Protein AF-A0A832LTH4-F1 (afdb_monomer_lite)

Sequence (185 aa):
MKHMWLMFVVGAVLMWGAYVPTIHEGQGGFSGPNRALRAFLFVGLAYFLLAVIVTGGLLLANPDNTGTTLRGAWVSTLAGVLGAGGALCVILALRYGGKPAYVAPLVFAGAPLMSVVVAMILHPPHSWPRPWFFLGLVLAAAGAALILRFKPQDAPKPAPAAVENAAEMVDNLGHDQRESPARRG

Radius of gyration: 24.45 Å; chains: 1; bounding box: 43×36×90 Å

pLDDT: mean 79.23, std 12.93, range [40.88, 93.5]

Secondary structure (DSSP, 8-state):
-TTHHHHHHHHHHHHHHHHHHHHHHHHHTS-STTHHHHHHHHHHHHHHIIIIIIHHHHHHHS--S-PPPHHHHHHHHHHHHHHHHHHHHHHHHHHTT--HHHHHHHHHHHHHHHHHHHHHHHS--SSPPPHHHHHHHHHHHHHHHHHHHSPPPPPPPPPHHHHHHHHHHHHHHHHHHHH------

Foldseek 3Di:
DVCVVVVVVVVVCVCLLVVLVVLLVQLVVDDDLCSLVVSLVVVVVVCCCVVPVVVVVVCVVPPDPDDDDPVNVVVVVVVVVVVSVVVSVSSVCVSVPDDCLQSSLVCVLCVVVVVVVVCCVVPPDPDDDDPVVVVVNVVSVVVSVCSSVPPDDDDPDPPPVVVVVVVVVVVVVVVVVVPPDPDDD

Structure (mmCIF, N/CA/C/O backbone):
data_AF-A0A832LTH4-F1
#
_entry.id   AF-A0A832LTH4-F1
#
loop_
_atom_site.group_PDB
_atom_site.id
_atom_site.type_symbol
_atom_site.label_atom_id
_atom_site.label_alt_id
_atom_site.label_comp_id
_atom_site.label_asym_id
_atom_site.label_entity_id
_atom_site.label_seq_id
_atom_site.pdbx_PDB_ins_code
_atom_site.Cartn_x
_atom_site.Cartn_y
_atom_site.Cartn_z
_atom_site.occupancy
_atom_site.B_iso_or_equiv
_atom_site.auth_seq_id
_atom_site.auth_comp_id
_atom_site.auth_asym_id
_atom_site.auth_atom_id
_atom_site.pdbx_PDB_model_num
ATOM 1 N N . MET A 1 1 ? 22.119 -15.482 -8.029 1.00 61.50 1 MET A N 1
ATOM 2 C CA . MET A 1 1 ? 21.052 -14.665 -7.397 1.00 61.50 1 MET A CA 1
ATOM 3 C C 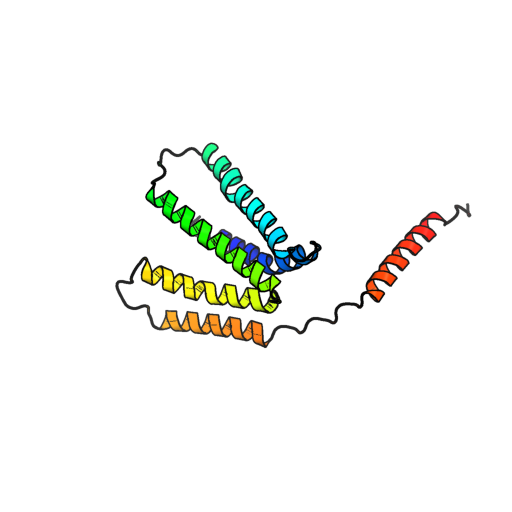. MET A 1 1 ? 19.748 -14.602 -8.225 1.00 61.50 1 MET A C 1
ATOM 5 O O . MET A 1 1 ? 19.075 -13.582 -8.215 1.00 61.50 1 MET A O 1
ATOM 9 N N . LYS A 1 2 ? 19.328 -15.674 -8.926 1.00 70.50 2 LYS A N 1
ATOM 10 C CA . LYS A 1 2 ? 18.168 -15.629 -9.854 1.00 70.50 2 LYS A CA 1
ATOM 11 C C . LYS A 1 2 ? 16.782 -15.568 -9.179 1.00 70.50 2 LYS A C 1
ATOM 13 O O . LYS A 1 2 ? 15.811 -15.217 -9.837 1.00 70.50 2 LYS A O 1
ATOM 18 N N . HIS A 1 3 ? 16.688 -15.853 -7.878 1.00 80.69 3 HIS A N 1
ATOM 19 C CA . HIS A 1 3 ? 15.417 -15.882 -7.135 1.00 80.69 3 HIS A CA 1
ATOM 20 C C . HIS A 1 3 ? 15.305 -14.811 -6.042 1.00 80.69 3 HIS A C 1
ATOM 22 O O . HIS A 1 3 ? 14.350 -14.817 -5.276 1.00 80.69 3 HIS A O 1
ATOM 28 N N . MET A 1 4 ? 16.252 -13.869 -5.972 1.00 88.88 4 MET A N 1
ATOM 29 C CA . MET A 1 4 ? 16.278 -12.845 -4.917 1.00 88.88 4 MET A CA 1
ATOM 30 C C . MET A 1 4 ? 15.043 -11.928 -4.944 1.00 88.88 4 MET A C 1
ATOM 32 O O . MET A 1 4 ? 14.604 -11.445 -3.908 1.00 88.88 4 MET A O 1
ATOM 36 N N . TRP A 1 5 ? 14.412 -11.772 -6.111 1.00 87.69 5 TRP A N 1
ATOM 37 C CA . TRP A 1 5 ? 13.145 -11.057 -6.263 1.00 87.69 5 TRP A CA 1
ATOM 38 C C . TRP A 1 5 ? 11.996 -11.666 -5.436 1.00 87.69 5 TRP A C 1
ATOM 40 O O . TRP A 1 5 ? 11.137 -10.923 -4.971 1.00 87.69 5 TRP A O 1
ATOM 50 N N . LEU A 1 6 ? 12.005 -12.982 -5.171 1.00 88.31 6 LEU A N 1
ATOM 51 C CA . LEU A 1 6 ? 10.986 -13.632 -4.336 1.00 88.31 6 LEU A CA 1
ATOM 52 C C . LEU A 1 6 ? 11.051 -13.159 -2.881 1.00 88.31 6 LEU A C 1
ATOM 54 O O . LEU A 1 6 ? 10.012 -13.028 -2.242 1.00 88.31 6 LEU A O 1
ATOM 58 N N . MET A 1 7 ? 12.243 -12.848 -2.363 1.00 91.00 7 MET A N 1
ATOM 59 C CA . MET A 1 7 ? 12.387 -12.301 -1.009 1.00 91.00 7 MET A CA 1
ATOM 60 C C . MET A 1 7 ? 11.730 -10.921 -0.903 1.00 91.00 7 MET A C 1
ATOM 62 O O . MET A 1 7 ? 11.033 -10.647 0.070 1.00 91.00 7 MET A O 1
ATOM 66 N N . PHE A 1 8 ? 11.878 -10.082 -1.933 1.00 89.06 8 PHE A N 1
ATOM 67 C CA . PHE A 1 8 ? 11.197 -8.787 -1.997 1.00 89.06 8 PHE A CA 1
ATOM 68 C C . PHE A 1 8 ? 9.680 -8.934 -2.145 1.00 89.06 8 PHE A C 1
ATOM 70 O O . PHE A 1 8 ? 8.943 -8.147 -1.558 1.00 89.06 8 PHE A O 1
ATOM 77 N N . VAL A 1 9 ? 9.199 -9.963 -2.854 1.00 88.25 9 VAL A N 1
ATOM 78 C CA . VAL A 1 9 ? 7.762 -10.282 -2.916 1.00 88.25 9 VAL A CA 1
ATOM 79 C C . VAL A 1 9 ? 7.230 -10.680 -1.542 1.00 88.25 9 VAL A C 1
ATOM 81 O O . VAL A 1 9 ? 6.212 -10.144 -1.115 1.00 88.25 9 VAL A O 1
ATOM 84 N N . VAL A 1 10 ? 7.924 -11.563 -0.818 1.00 89.19 10 VAL A N 1
ATOM 85 C CA . VAL A 1 10 ? 7.535 -11.942 0.551 1.00 89.19 10 VAL A CA 1
ATOM 86 C C . VAL A 1 10 ? 7.541 -10.719 1.467 1.00 89.19 10 VAL A C 1
ATOM 88 O O . VAL A 1 10 ? 6.568 -10.490 2.182 1.00 89.19 10 VAL A O 1
ATOM 91 N N . GLY A 1 11 ? 8.581 -9.885 1.397 1.00 88.88 11 GLY A N 1
ATOM 92 C CA . GLY A 1 11 ? 8.641 -8.623 2.133 1.00 88.88 11 GLY A CA 1
ATOM 93 C C . GLY A 1 11 ? 7.461 -7.704 1.809 1.00 88.88 11 GLY A C 1
ATOM 94 O O . GLY A 1 11 ? 6.811 -7.200 2.721 1.00 88.88 11 GLY A O 1
ATOM 95 N N . ALA A 1 12 ? 7.119 -7.542 0.530 1.00 87.12 12 ALA A N 1
ATOM 96 C CA . ALA A 1 12 ? 5.975 -6.741 0.107 1.00 87.12 12 ALA A CA 1
ATOM 97 C C . ALA A 1 12 ? 4.651 -7.291 0.659 1.00 87.12 12 ALA A C 1
ATOM 99 O O . ALA A 1 12 ? 3.848 -6.511 1.166 1.00 87.12 12 ALA A O 1
ATOM 100 N N . VAL A 1 13 ? 4.441 -8.612 0.619 1.00 85.50 13 VAL A N 1
ATOM 101 C CA . VAL A 1 13 ? 3.246 -9.265 1.182 1.00 85.50 13 VAL A CA 1
ATOM 102 C C . VAL A 1 13 ? 3.145 -9.026 2.686 1.00 85.50 13 VAL A C 1
ATOM 104 O O . VAL A 1 13 ? 2.066 -8.696 3.172 1.00 85.50 13 VAL A O 1
ATOM 107 N N . LEU A 1 14 ? 4.252 -9.135 3.422 1.00 88.56 14 LEU A N 1
ATOM 108 C CA . LEU A 1 14 ? 4.270 -8.887 4.865 1.00 88.56 14 LEU A CA 1
ATOM 109 C C . LEU A 1 14 ? 3.949 -7.423 5.192 1.00 88.56 14 LEU A C 1
ATOM 111 O O . LEU A 1 14 ? 3.089 -7.158 6.031 1.00 88.56 14 LEU A O 1
ATOM 115 N N . MET A 1 15 ? 4.588 -6.476 4.501 1.00 89.56 15 MET A N 1
ATOM 116 C CA . MET A 1 15 ? 4.394 -5.045 4.755 1.00 89.56 15 MET A CA 1
ATOM 117 C C . MET A 1 15 ? 2.980 -4.586 4.382 1.00 89.56 15 MET A C 1
ATOM 119 O O . MET A 1 15 ? 2.331 -3.894 5.164 1.00 89.56 15 MET A O 1
ATOM 123 N N . TRP A 1 16 ? 2.461 -5.011 3.227 1.00 87.88 16 TRP A N 1
ATOM 124 C CA . TRP A 1 16 ? 1.089 -4.696 2.819 1.00 87.88 16 TRP A CA 1
ATOM 125 C C . TRP A 1 16 ? 0.038 -5.434 3.654 1.00 87.88 16 TRP A C 1
ATOM 127 O O . TRP A 1 16 ? -1.001 -4.858 3.973 1.00 87.88 16 TRP A O 1
ATOM 137 N N . GLY A 1 17 ? 0.305 -6.673 4.067 1.00 85.19 17 GLY A N 1
ATOM 138 C CA . GLY A 1 17 ? -0.574 -7.420 4.967 1.00 85.19 17 GLY A CA 1
ATOM 139 C C . GLY A 1 17 ? -0.705 -6.750 6.338 1.00 85.19 17 GLY A C 1
ATOM 140 O O . GLY A 1 17 ? -1.814 -6.608 6.852 1.00 85.19 17 GLY A O 1
ATOM 141 N N . ALA A 1 18 ? 0.407 -6.264 6.899 1.00 88.00 18 ALA A N 1
ATOM 142 C CA . ALA A 1 18 ? 0.428 -5.543 8.174 1.00 88.00 18 ALA A CA 1
ATOM 143 C C . ALA A 1 18 ? -0.114 -4.105 8.080 1.00 88.00 18 ALA A C 1
ATOM 145 O O . ALA A 1 18 ? -0.507 -3.526 9.096 1.00 88.00 18 ALA A O 1
ATOM 146 N N . TYR A 1 19 ? -0.169 -3.527 6.878 1.00 88.44 19 TYR A N 1
ATOM 147 C CA . TYR A 1 19 ? -0.558 -2.134 6.658 1.00 88.44 19 TYR A CA 1
ATOM 148 C C . TYR A 1 19 ? -1.990 -1.829 7.125 1.00 88.44 19 TYR A C 1
ATOM 150 O O . TYR A 1 19 ? -2.192 -0.909 7.917 1.00 88.44 19 TYR A O 1
ATOM 158 N N . VAL A 1 20 ? -2.992 -2.596 6.675 1.00 87.00 20 VAL A N 1
ATOM 159 C CA . VAL A 1 20 ? -4.412 -2.288 6.951 1.00 87.00 20 VAL A CA 1
ATOM 160 C C . VAL A 1 20 ? -4.760 -2.376 8.448 1.00 87.00 20 VAL A C 1
ATOM 162 O O . VAL A 1 20 ? -5.397 -1.444 8.946 1.00 87.00 20 VAL A O 1
ATOM 165 N N . PRO A 1 21 ? -4.343 -3.421 9.199 1.00 87.00 21 PRO A N 1
ATOM 166 C CA . PRO A 1 21 ? -4.545 -3.473 10.648 1.00 87.00 21 PRO A CA 1
ATOM 167 C C . PRO A 1 21 ? -3.819 -2.343 11.388 1.00 87.00 21 PRO A C 1
ATOM 169 O O . PRO A 1 21 ? -4.430 -1.656 12.199 1.00 87.00 21 PRO A O 1
ATOM 172 N N . THR A 1 22 ? -2.549 -2.088 11.055 1.00 88.00 22 THR A N 1
ATOM 173 C CA . THR A 1 22 ? -1.743 -1.049 11.721 1.00 88.00 22 THR A CA 1
ATOM 174 C C . THR A 1 22 ? -2.315 0.350 11.497 1.00 88.00 22 THR A C 1
ATOM 176 O O . THR A 1 22 ? -2.329 1.169 12.410 1.00 88.00 22 THR A O 1
ATOM 179 N N . ILE A 1 23 ? -2.845 0.635 10.305 1.00 88.06 23 ILE A N 1
ATOM 180 C CA . ILE A 1 23 ? -3.524 1.905 10.019 1.00 88.06 23 ILE A CA 1
ATOM 181 C C . ILE A 1 23 ? -4.827 2.032 10.799 1.00 88.06 23 ILE A C 1
ATOM 183 O O . ILE A 1 23 ? -5.146 3.127 11.257 1.00 88.06 23 ILE A O 1
ATOM 187 N N . HIS A 1 24 ? -5.588 0.949 10.944 1.00 86.81 24 HIS A N 1
ATOM 188 C CA . HIS A 1 24 ? -6.815 0.972 11.734 1.00 86.81 24 HIS A CA 1
ATOM 189 C C . HIS A 1 24 ? -6.530 1.296 13.204 1.00 86.81 24 HIS A C 1
ATOM 191 O O . HIS A 1 24 ? -7.172 2.188 13.759 1.00 86.81 24 HIS A O 1
ATOM 197 N N . GLU A 1 25 ? -5.509 0.666 13.788 1.00 85.69 25 GLU A N 1
ATOM 198 C CA . GLU A 1 25 ? -5.017 1.000 15.131 1.00 85.69 25 GLU A CA 1
ATOM 199 C C . GLU A 1 25 ? -4.488 2.441 15.200 1.00 85.69 25 GLU A C 1
ATOM 201 O O . GLU A 1 25 ? -4.863 3.213 16.083 1.00 85.69 25 GLU A O 1
ATOM 206 N N . GLY A 1 26 ? -3.700 2.867 14.208 1.00 83.94 26 GLY A N 1
ATOM 207 C CA . GLY A 1 26 ? -3.182 4.233 14.114 1.00 83.94 26 GLY A CA 1
ATOM 208 C C . GLY A 1 26 ? -4.285 5.295 14.037 1.00 83.94 26 GLY A C 1
ATOM 209 O O . GLY A 1 26 ? -4.158 6.360 14.636 1.00 83.94 26 GLY A O 1
ATOM 210 N N . GLN A 1 27 ? -5.409 5.011 13.369 1.00 85.44 27 GLN A N 1
ATOM 211 C CA . GLN A 1 27 ? -6.591 5.882 13.378 1.00 85.44 27 GLN A CA 1
ATOM 212 C C . GLN A 1 27 ? -7.238 5.978 14.765 1.00 85.44 27 GLN A C 1
ATOM 214 O O . GLN A 1 27 ? -7.811 7.020 15.087 1.00 85.44 27 GLN A O 1
ATOM 219 N N . GLY A 1 28 ? -7.158 4.919 15.575 1.00 83.31 28 GLY A N 1
ATOM 220 C CA . GLY A 1 28 ? -7.629 4.902 16.960 1.00 83.31 28 GLY A CA 1
ATOM 221 C C . GLY A 1 28 ? -6.833 5.830 17.880 1.00 83.31 28 GLY A C 1
ATOM 222 O O . GLY A 1 28 ? -7.409 6.409 18.797 1.00 83.31 28 GLY A O 1
ATOM 223 N N . GLY A 1 29 ? -5.546 6.043 17.589 1.00 84.56 29 GLY A N 1
ATOM 224 C CA . GLY A 1 29 ? -4.672 6.952 18.338 1.00 84.56 29 GLY A CA 1
ATOM 225 C C . GLY A 1 29 ? -4.927 8.447 18.101 1.00 84.56 29 GLY A C 1
ATOM 226 O O . GLY A 1 29 ? -4.382 9.282 18.820 1.00 84.56 29 GLY A O 1
ATOM 227 N N . PHE A 1 30 ? -5.755 8.820 17.117 1.00 85.50 30 PHE A N 1
ATOM 228 C CA . PHE A 1 30 ? -6.067 10.221 16.820 1.00 85.50 30 PHE A CA 1
ATOM 229 C C . PHE A 1 30 ? -7.482 10.603 17.272 1.00 85.50 30 PHE A C 1
ATOM 231 O O . PHE A 1 30 ? -8.470 9.974 16.894 1.00 85.50 30 PHE A O 1
ATOM 238 N N . SER A 1 31 ? -7.602 11.714 18.001 1.00 75.12 31 SER A N 1
ATOM 239 C CA . SER A 1 31 ? -8.888 12.280 18.424 1.00 75.12 31 SER A CA 1
ATOM 240 C C . SER A 1 31 ? -9.547 13.141 17.332 1.00 75.12 31 SER A C 1
ATOM 242 O O . SER A 1 31 ? -8.881 13.861 16.586 1.00 75.12 31 SER A O 1
ATOM 244 N N . GLY A 1 32 ? -10.880 13.107 17.243 1.00 79.38 32 GLY A N 1
ATOM 245 C CA . GLY A 1 32 ? -11.674 13.986 16.374 1.00 79.38 32 GLY A CA 1
ATOM 246 C C . GLY A 1 32 ? -12.060 13.418 14.992 1.00 79.38 32 GLY A C 1
ATOM 247 O O . GLY A 1 32 ? -11.646 12.323 14.601 1.00 79.38 32 GLY A O 1
ATOM 248 N N . PRO A 1 33 ? -12.862 14.171 14.210 1.00 78.38 33 PRO A N 1
ATOM 249 C CA . PRO A 1 33 ? -13.523 13.679 12.991 1.00 78.38 33 PRO A CA 1
ATOM 250 C C . PRO A 1 33 ? -12.567 13.391 11.818 1.00 78.38 33 PRO A C 1
ATOM 252 O O . PRO A 1 33 ? -12.935 12.699 10.864 1.00 78.38 33 PRO A O 1
ATOM 255 N N . ASN A 1 34 ? -11.331 13.899 11.888 1.00 85.25 34 ASN A N 1
ATOM 256 C CA . ASN A 1 34 ? -10.320 13.811 10.829 1.00 85.25 34 ASN A CA 1
ATOM 257 C C . ASN A 1 34 ? -9.197 12.800 11.125 1.00 85.25 34 ASN A C 1
ATOM 259 O O . ASN A 1 34 ? -8.156 12.838 10.472 1.00 85.25 34 ASN A O 1
ATOM 263 N N . ARG A 1 35 ? -9.402 11.866 12.066 1.00 86.06 35 ARG A N 1
ATOM 264 C CA . ARG A 1 35 ? -8.432 10.810 12.426 1.00 86.06 35 ARG A CA 1
ATOM 265 C C . ARG A 1 35 ? -7.851 10.039 11.233 1.00 86.06 35 ARG A C 1
ATOM 267 O O . ARG A 1 35 ? -6.651 9.803 11.173 1.00 86.06 35 ARG A O 1
ATOM 274 N N . ALA A 1 36 ? -8.686 9.724 10.244 1.00 84.62 36 ALA A N 1
ATOM 275 C CA . ALA A 1 36 ? -8.276 9.015 9.034 1.00 84.62 36 ALA A CA 1
ATOM 276 C C . ALA A 1 36 ? -7.348 9.860 8.149 1.00 84.62 36 ALA A C 1
ATOM 278 O O . ALA A 1 36 ? -6.346 9.362 7.648 1.00 84.62 36 ALA A O 1
ATOM 279 N N . LEU A 1 37 ? -7.640 11.157 8.008 1.00 87.06 37 LEU A N 1
ATOM 280 C CA . LEU A 1 37 ? -6.803 12.076 7.234 1.00 87.06 37 LEU A CA 1
ATOM 281 C C . LEU A 1 37 ? -5.458 12.320 7.925 1.00 87.06 37 LEU A C 1
ATOM 283 O O . LEU A 1 37 ? -4.435 12.390 7.254 1.00 87.06 37 LEU A O 1
ATOM 287 N N . ARG A 1 38 ? -5.443 12.383 9.263 1.00 86.94 38 ARG A N 1
ATOM 288 C CA . ARG A 1 38 ? -4.198 12.453 10.043 1.00 86.94 38 ARG A CA 1
ATOM 289 C C . ARG A 1 38 ? -3.354 11.195 9.860 1.00 86.94 38 ARG A C 1
ATOM 291 O O . ARG A 1 38 ? -2.169 11.314 9.578 1.00 86.94 38 ARG A O 1
ATOM 298 N N . ALA A 1 39 ? -3.961 10.010 9.926 1.00 88.62 39 ALA A N 1
ATOM 299 C CA . ALA A 1 39 ? -3.261 8.761 9.631 1.00 88.62 39 ALA A CA 1
ATOM 300 C C . ALA A 1 39 ? -2.674 8.765 8.207 1.00 88.62 39 ALA A C 1
ATOM 302 O O . ALA A 1 39 ? -1.507 8.426 8.027 1.00 88.62 39 ALA A O 1
ATOM 303 N N . PHE A 1 40 ? -3.434 9.227 7.205 1.00 89.69 40 PHE A N 1
ATOM 304 C CA . PHE A 1 40 ? -2.928 9.344 5.834 1.00 89.69 40 PHE A CA 1
ATOM 305 C C . PHE A 1 40 ? -1.779 10.344 5.697 1.00 89.69 40 PHE A C 1
ATOM 307 O O . PHE A 1 40 ? -0.850 10.083 4.941 1.00 89.69 40 PHE A O 1
ATOM 314 N N . LEU A 1 41 ? -1.792 11.452 6.442 1.00 90.19 41 LEU A N 1
ATOM 315 C CA . LEU A 1 41 ? -0.692 12.417 6.435 1.00 90.19 41 LEU A CA 1
ATOM 316 C C . LEU A 1 41 ? 0.632 11.757 6.846 1.00 90.19 41 LEU A C 1
ATOM 318 O O . LEU A 1 41 ? 1.643 11.943 6.171 1.00 90.19 41 LEU A O 1
ATOM 322 N N . PHE A 1 42 ? 0.619 10.936 7.900 1.00 90.69 42 PHE A N 1
ATOM 323 C CA . PHE A 1 42 ? 1.808 10.192 8.328 1.00 90.69 42 PHE A CA 1
ATOM 324 C C . PHE A 1 42 ? 2.217 9.101 7.329 1.00 90.69 42 PHE A C 1
ATOM 326 O O . PHE A 1 42 ? 3.411 8.886 7.124 1.00 90.69 42 PHE A O 1
ATOM 333 N N . VAL A 1 43 ? 1.261 8.465 6.643 1.00 90.56 43 VAL A N 1
ATOM 334 C CA . VAL A 1 43 ? 1.566 7.555 5.521 1.00 90.56 43 VAL A CA 1
ATOM 335 C C . VAL A 1 43 ? 2.244 8.306 4.376 1.00 90.56 43 VAL A C 1
ATOM 337 O O . VAL A 1 43 ? 3.252 7.839 3.852 1.00 90.56 43 VAL A O 1
ATOM 340 N N . GLY A 1 44 ? 1.727 9.480 4.011 1.00 89.19 44 GLY A N 1
ATOM 341 C CA . GLY A 1 44 ? 2.305 10.336 2.977 1.00 89.19 44 GLY A CA 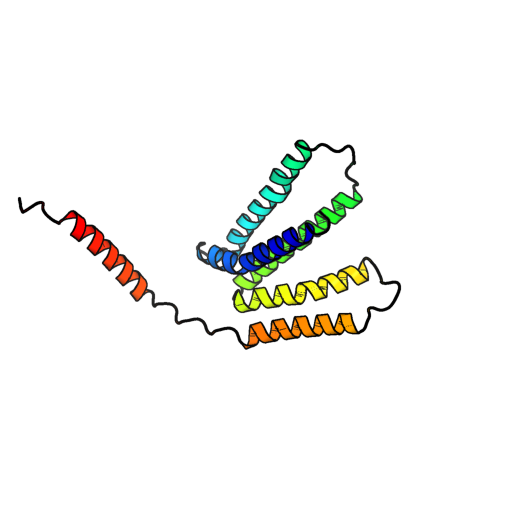1
ATOM 342 C C . GLY A 1 44 ? 3.722 10.784 3.329 1.00 89.19 44 GLY A C 1
ATOM 343 O O . GLY A 1 44 ? 4.612 10.720 2.484 1.00 89.19 44 GLY A O 1
ATOM 344 N N . LEU A 1 45 ? 3.961 11.149 4.592 1.00 91.38 45 LEU A N 1
ATOM 345 C CA . LEU A 1 45 ? 5.300 11.464 5.087 1.00 91.38 45 LEU A CA 1
ATOM 346 C C . LEU A 1 45 ? 6.245 10.261 4.963 1.00 91.38 45 LEU A C 1
ATOM 348 O O . LEU A 1 45 ? 7.354 10.408 4.455 1.00 91.38 45 LEU A O 1
ATOM 352 N N . ALA A 1 46 ? 5.809 9.066 5.365 1.00 91.62 46 ALA A N 1
ATOM 353 C CA . ALA A 1 46 ? 6.613 7.854 5.225 1.00 91.62 46 ALA A CA 1
ATOM 354 C C . ALA A 1 46 ? 6.941 7.542 3.753 1.00 91.62 46 ALA A C 1
ATOM 356 O O . ALA A 1 46 ? 8.074 7.176 3.436 1.00 91.62 46 ALA A O 1
ATOM 357 N N . TYR A 1 47 ? 5.980 7.741 2.845 1.00 90.62 47 TYR A N 1
ATOM 358 C CA . TYR A 1 47 ? 6.188 7.580 1.403 1.00 90.62 47 TYR A CA 1
ATOM 359 C C . TYR A 1 47 ? 7.218 8.575 0.876 1.00 90.62 47 TYR A C 1
ATOM 361 O O . TYR A 1 47 ? 8.103 8.179 0.125 1.00 90.62 47 TYR A O 1
ATOM 369 N N . PHE A 1 48 ? 7.153 9.838 1.297 1.00 92.12 48 PHE A N 1
ATOM 370 C CA . PHE A 1 48 ? 8.150 10.842 0.932 1.00 92.12 48 PHE A CA 1
ATOM 371 C C . PHE A 1 48 ? 9.553 10.458 1.424 1.00 92.12 48 PHE A C 1
ATOM 373 O O . PHE A 1 48 ? 10.508 10.488 0.650 1.00 92.12 48 PHE A O 1
ATOM 380 N N . LEU A 1 49 ? 9.685 10.035 2.684 1.00 93.50 49 LEU A N 1
ATOM 381 C CA . LEU A 1 49 ? 10.977 9.639 3.248 1.00 93.50 49 LEU A CA 1
ATOM 382 C C . LEU A 1 49 ? 11.586 8.448 2.499 1.00 93.50 49 LEU A C 1
ATOM 384 O O . LEU A 1 49 ? 12.751 8.496 2.113 1.00 93.50 49 LEU A O 1
ATOM 388 N N . LEU A 1 50 ? 10.811 7.396 2.243 1.00 92.06 50 LEU A N 1
ATOM 389 C CA . LEU A 1 50 ? 11.327 6.221 1.540 1.00 92.06 50 LEU A CA 1
ATOM 390 C C . LEU A 1 50 ? 11.576 6.499 0.053 1.00 92.06 50 LEU A C 1
ATOM 392 O O . LEU A 1 50 ? 12.650 6.185 -0.454 1.00 92.06 50 LEU A O 1
ATOM 396 N N . ALA A 1 51 ? 10.614 7.101 -0.646 1.00 89.50 51 ALA A N 1
ATOM 397 C CA . ALA A 1 51 ? 10.689 7.269 -2.095 1.00 89.50 51 ALA A CA 1
ATOM 398 C C . ALA A 1 51 ? 11.631 8.399 -2.530 1.00 89.50 51 ALA A C 1
ATOM 400 O O . ALA A 1 51 ? 12.213 8.314 -3.607 1.00 89.50 51 ALA A O 1
ATOM 401 N N . VAL A 1 52 ? 11.777 9.460 -1.730 1.00 90.19 52 VAL A N 1
ATOM 402 C CA . VAL A 1 52 ? 12.613 10.618 -2.086 1.00 90.19 52 VAL A CA 1
ATOM 403 C C . VAL A 1 52 ? 13.939 10.575 -1.346 1.00 90.19 52 VAL A C 1
ATOM 405 O O . VAL A 1 52 ? 14.986 10.610 -1.984 1.00 90.19 52 VAL A O 1
ATOM 408 N N . ILE A 1 53 ? 13.918 10.471 -0.015 1.00 92.62 53 ILE A N 1
ATOM 409 C CA . ILE A 1 53 ? 15.149 10.582 0.780 1.00 92.62 53 ILE A CA 1
ATOM 410 C C . ILE A 1 53 ? 15.996 9.316 0.654 1.00 92.62 53 ILE A C 1
ATOM 412 O O . ILE A 1 53 ? 17.167 9.402 0.291 1.00 92.62 53 ILE A O 1
ATOM 416 N N . VAL A 1 54 ? 15.418 8.138 0.908 1.00 91.62 54 VAL A N 1
ATOM 417 C CA . VAL A 1 54 ? 16.176 6.876 0.856 1.00 91.62 54 VAL A CA 1
ATOM 418 C C . VAL A 1 54 ? 16.588 6.548 -0.576 1.00 91.62 54 VAL A C 1
ATOM 420 O O . VAL A 1 54 ? 17.770 6.325 -0.832 1.00 91.62 54 VAL A O 1
ATOM 423 N N . THR A 1 55 ? 15.652 6.553 -1.528 1.00 87.25 55 THR A N 1
ATOM 424 C CA . THR A 1 55 ? 15.986 6.267 -2.932 1.00 87.25 55 THR A CA 1
ATOM 425 C C . THR A 1 55 ? 16.914 7.329 -3.523 1.00 87.25 55 THR A C 1
ATOM 427 O O . THR A 1 55 ? 17.895 6.968 -4.164 1.00 87.25 55 THR A O 1
ATOM 430 N N . GLY A 1 56 ? 16.687 8.618 -3.251 1.00 87.75 56 GLY A N 1
ATOM 431 C CA . GLY A 1 56 ? 17.584 9.690 -3.689 1.00 87.75 56 GLY A CA 1
ATOM 432 C C . GLY A 1 56 ? 19.001 9.531 -3.134 1.00 87.75 56 GLY A C 1
ATOM 433 O O . GLY A 1 56 ? 19.964 9.614 -3.890 1.00 87.75 56 GLY A O 1
ATOM 434 N N . GLY A 1 57 ? 19.140 9.210 -1.844 1.00 89.81 57 GLY A N 1
ATOM 435 C CA . GLY A 1 57 ? 20.436 8.912 -1.231 1.00 89.81 57 GLY A CA 1
ATOM 436 C C . GLY A 1 57 ? 21.142 7.712 -1.871 1.00 89.81 57 GLY A C 1
ATOM 437 O O . GLY A 1 57 ? 22.346 7.766 -2.110 1.00 89.81 57 GLY A O 1
ATOM 438 N N . LEU A 1 58 ? 20.399 6.654 -2.213 1.00 89.12 58 LEU A N 1
ATOM 439 C CA . LEU A 1 58 ? 20.949 5.478 -2.897 1.00 89.12 58 LEU A CA 1
ATOM 440 C C . LEU A 1 58 ? 21.437 5.789 -4.316 1.00 89.12 58 LEU A C 1
ATOM 442 O O . LEU A 1 58 ? 22.488 5.274 -4.700 1.00 89.12 58 LEU A O 1
ATOM 446 N N . LEU A 1 59 ? 20.714 6.627 -5.068 1.00 88.44 59 LEU A N 1
ATOM 447 C CA . LEU A 1 59 ? 21.136 7.078 -6.400 1.00 88.44 59 LEU A CA 1
ATOM 448 C C . LEU A 1 59 ? 22.378 7.971 -6.320 1.00 88.44 59 LEU A C 1
ATOM 450 O O . LEU A 1 59 ? 23.296 7.815 -7.116 1.00 88.44 59 LEU A O 1
ATOM 454 N N . LEU A 1 60 ? 22.443 8.871 -5.334 1.00 86.94 60 LEU A N 1
ATOM 455 C CA . LEU A 1 60 ? 23.629 9.704 -5.111 1.00 86.94 60 LEU A CA 1
ATOM 456 C C . LEU A 1 60 ? 24.857 8.867 -4.723 1.00 86.94 60 LEU A C 1
ATOM 458 O O . LEU A 1 60 ? 25.969 9.186 -5.133 1.00 86.94 60 LEU A O 1
ATOM 462 N N . ALA A 1 61 ? 24.661 7.796 -3.950 1.00 89.38 61 ALA A N 1
ATOM 463 C CA . ALA A 1 61 ? 25.731 6.879 -3.566 1.00 89.38 61 ALA A CA 1
ATOM 464 C C . ALA A 1 61 ? 26.171 5.944 -4.708 1.00 89.38 61 ALA A C 1
ATOM 466 O O . ALA A 1 61 ? 27.304 5.469 -4.697 1.00 89.38 61 ALA A O 1
ATOM 467 N N . ASN A 1 62 ? 25.294 5.676 -5.682 1.00 87.00 62 ASN A N 1
ATOM 468 C CA . ASN A 1 62 ? 25.556 4.795 -6.823 1.00 87.00 62 ASN A CA 1
ATOM 469 C C . ASN A 1 62 ? 25.201 5.508 -8.138 1.00 87.00 62 ASN A C 1
ATOM 471 O O . ASN A 1 62 ? 24.213 5.142 -8.777 1.00 87.00 62 ASN A O 1
ATOM 475 N N . PRO A 1 63 ? 25.976 6.532 -8.535 1.00 79.69 63 PRO A N 1
ATOM 476 C CA . PRO A 1 63 ? 25.677 7.309 -9.726 1.00 79.69 63 PRO A CA 1
ATOM 477 C C . PRO A 1 63 ? 25.827 6.446 -10.980 1.00 79.69 63 PRO A C 1
ATOM 479 O O . PRO A 1 63 ? 26.875 5.841 -11.217 1.00 79.69 63 PRO A O 1
ATOM 482 N N . ASP A 1 64 ? 24.789 6.418 -11.805 1.00 81.00 64 ASP A N 1
ATOM 483 C CA . ASP A 1 64 ? 24.792 5.774 -13.107 1.00 81.00 64 ASP A CA 1
ATOM 484 C C . ASP A 1 64 ? 24.608 6.807 -14.228 1.00 81.00 64 ASP A C 1
ATOM 486 O O . ASP A 1 64 ? 23.902 7.802 -14.100 1.00 81.00 64 ASP A O 1
ATOM 490 N N . ASN A 1 65 ? 25.259 6.577 -15.371 1.00 70.44 65 ASN A N 1
ATOM 491 C CA . ASN A 1 65 ? 25.183 7.485 -16.524 1.00 70.44 65 ASN A CA 1
ATOM 492 C C . ASN A 1 65 ? 23.900 7.286 -17.354 1.00 70.44 65 ASN A C 1
ATOM 494 O O . ASN A 1 65 ? 23.818 7.752 -18.494 1.00 70.44 65 ASN A O 1
ATOM 498 N N . THR A 1 66 ? 22.909 6.559 -16.828 1.00 68.88 66 THR A N 1
ATOM 499 C CA . THR A 1 66 ? 21.650 6.327 -17.532 1.00 68.88 66 THR A CA 1
ATOM 500 C C . THR A 1 66 ? 20.695 7.478 -17.220 1.00 68.88 66 THR A C 1
ATOM 502 O O . THR A 1 66 ? 20.199 7.646 -16.113 1.00 68.88 66 THR A O 1
ATOM 505 N N . GLY A 1 67 ? 20.509 8.369 -18.195 1.00 70.06 67 GLY A N 1
ATOM 506 C CA . GLY A 1 67 ? 19.652 9.540 -18.021 1.00 70.06 67 GLY A CA 1
ATOM 507 C C . GLY A 1 67 ? 18.196 9.159 -17.737 1.00 70.06 67 GLY A C 1
ATOM 508 O O . GLY A 1 67 ? 17.673 8.167 -18.253 1.00 70.06 67 GLY A O 1
ATOM 509 N N . THR A 1 68 ? 17.501 9.985 -16.958 1.00 77.50 68 THR A N 1
ATOM 510 C CA . THR A 1 68 ? 16.065 9.833 -16.718 1.00 77.50 68 THR A CA 1
ATOM 511 C C . THR A 1 68 ? 15.277 10.252 -17.957 1.00 77.50 68 THR A C 1
ATOM 513 O O . THR A 1 68 ? 15.355 11.382 -18.436 1.00 77.50 68 THR A O 1
ATOM 516 N N . THR A 1 69 ? 14.487 9.331 -18.512 1.00 87.81 69 THR A N 1
ATOM 517 C CA . THR A 1 69 ? 13.603 9.668 -19.636 1.00 87.81 69 THR A CA 1
ATOM 518 C C . THR A 1 69 ? 12.350 10.378 -19.126 1.00 87.81 69 THR A C 1
ATOM 520 O O . THR A 1 69 ? 11.735 9.942 -18.151 1.00 87.81 69 THR A O 1
ATOM 523 N N . LEU A 1 70 ? 11.907 11.435 -19.819 1.00 86.31 70 LEU A N 1
ATOM 524 C CA . LEU A 1 70 ? 10.693 12.177 -19.443 1.00 86.31 70 LEU A CA 1
ATOM 525 C C . LEU A 1 70 ? 9.450 11.271 -19.399 1.00 86.31 70 LEU A C 1
ATOM 527 O O . LEU A 1 70 ? 8.612 11.389 -18.508 1.00 86.31 70 LEU A O 1
ATOM 531 N N . ARG A 1 71 ? 9.362 10.311 -20.330 1.00 87.94 71 ARG A N 1
ATOM 532 C CA . ARG A 1 71 ? 8.289 9.310 -20.358 1.00 87.94 71 ARG A CA 1
ATOM 533 C C . ARG A 1 71 ? 8.334 8.388 -19.139 1.00 87.94 71 ARG A C 1
ATOM 535 O O . ARG A 1 71 ? 7.291 8.143 -18.540 1.00 87.94 71 ARG A O 1
ATOM 542 N N . GLY A 1 72 ? 9.515 7.882 -18.778 1.00 86.50 72 GLY A N 1
ATOM 543 C CA . GLY A 1 72 ? 9.689 7.025 -17.607 1.00 86.50 72 GLY A CA 1
ATOM 544 C C . GLY A 1 72 ? 9.340 7.757 -16.315 1.00 86.50 72 GLY A C 1
ATOM 545 O O . GLY A 1 72 ? 8.617 7.206 -15.487 1.00 86.50 72 GLY A O 1
ATOM 546 N N . ALA A 1 73 ? 9.759 9.020 -16.190 1.00 88.19 73 ALA A N 1
ATOM 547 C CA . ALA A 1 73 ? 9.401 9.877 -15.065 1.00 88.19 73 ALA A CA 1
ATOM 548 C C . ALA A 1 73 ? 7.879 10.056 -14.964 1.00 88.19 73 ALA A C 1
ATOM 550 O O . ALA A 1 73 ? 7.299 9.725 -13.936 1.00 88.19 73 ALA A O 1
ATOM 551 N N . TRP A 1 74 ? 7.215 10.469 -16.048 1.00 90.31 74 TRP A N 1
ATOM 552 C CA . TRP A 1 74 ? 5.767 10.702 -16.054 1.00 90.31 74 TRP A CA 1
ATOM 553 C C . TRP A 1 74 ? 4.946 9.453 -15.705 1.00 90.31 74 TRP A C 1
ATOM 555 O O . TRP A 1 74 ? 4.058 9.507 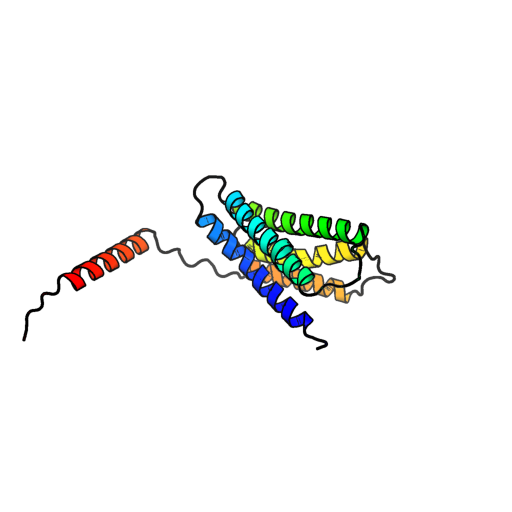-14.853 1.00 90.31 74 TRP A O 1
ATOM 565 N N . VAL A 1 75 ? 5.258 8.310 -16.326 1.00 89.50 75 VAL A N 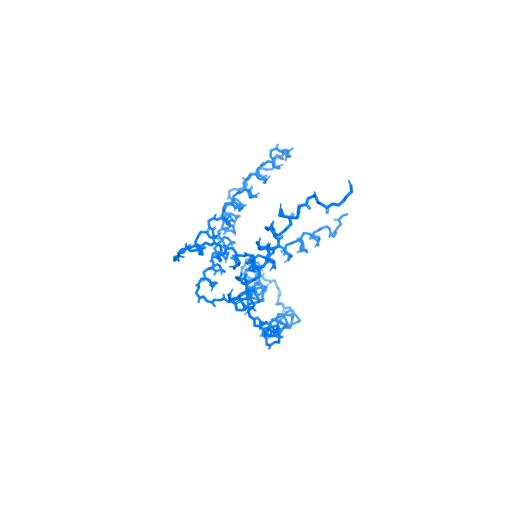1
ATOM 566 C CA . VAL A 1 75 ? 4.554 7.045 -16.055 1.00 89.50 75 VAL A CA 1
ATOM 567 C C . VAL A 1 75 ? 4.785 6.591 -14.612 1.00 89.50 75 VAL A C 1
ATOM 569 O O . VAL A 1 75 ? 3.843 6.148 -13.956 1.00 89.50 75 VAL A O 1
ATOM 572 N N . SER A 1 76 ? 6.004 6.752 -14.091 1.00 88.75 76 SER A N 1
ATOM 573 C CA . SER A 1 76 ? 6.328 6.410 -12.699 1.00 88.75 76 SER A CA 1
ATOM 574 C C . SER A 1 76 ? 5.615 7.325 -11.707 1.00 88.75 76 SER A C 1
ATOM 576 O O . SER A 1 76 ? 5.089 6.849 -10.702 1.00 88.75 76 SER A O 1
ATOM 578 N N . THR A 1 77 ? 5.522 8.625 -11.999 1.00 89.81 77 THR A N 1
ATOM 579 C CA . THR A 1 77 ? 4.750 9.572 -11.187 1.00 89.81 77 THR A CA 1
ATOM 580 C C . THR A 1 77 ? 3.274 9.193 -11.166 1.00 89.81 77 THR A C 1
ATOM 582 O O . THR A 1 77 ? 2.677 9.143 -10.091 1.00 89.81 77 THR A O 1
ATOM 585 N N . LEU A 1 78 ? 2.687 8.858 -12.319 1.00 91.44 78 LEU A N 1
ATOM 586 C CA . LEU A 1 78 ? 1.294 8.417 -12.389 1.00 91.44 78 LEU A CA 1
ATOM 587 C C . LEU A 1 78 ? 1.069 7.116 -11.605 1.00 91.44 78 LEU A C 1
ATOM 589 O O . LEU A 1 78 ? 0.090 7.008 -10.868 1.00 91.44 78 LEU A O 1
ATOM 593 N N . ALA A 1 79 ? 1.993 6.157 -11.700 1.00 88.06 79 ALA A N 1
ATOM 594 C CA . ALA A 1 79 ? 1.957 4.941 -10.890 1.00 88.06 79 ALA A CA 1
ATOM 595 C C . ALA A 1 79 ? 2.021 5.253 -9.382 1.00 88.06 79 ALA A C 1
ATOM 597 O O . ALA A 1 79 ? 1.271 4.667 -8.600 1.00 88.06 79 ALA A O 1
ATOM 598 N N . GLY A 1 80 ? 2.846 6.223 -8.975 1.00 89.06 80 GLY A N 1
ATOM 599 C CA . GLY A 1 80 ? 2.909 6.715 -7.597 1.00 89.06 80 GLY A CA 1
ATOM 600 C C . GLY A 1 80 ? 1.593 7.338 -7.121 1.00 89.06 80 GLY A C 1
ATOM 601 O O . GLY A 1 80 ? 1.128 7.024 -6.024 1.00 89.06 80 GLY A O 1
ATOM 602 N N . VAL A 1 81 ? 0.945 8.155 -7.959 1.00 91.38 81 VAL A N 1
ATOM 603 C CA . VAL A 1 81 ? -0.380 8.736 -7.672 1.00 91.38 81 VAL A CA 1
ATOM 604 C C . VAL A 1 81 ? -1.437 7.644 -7.508 1.00 91.38 81 VAL A C 1
ATOM 606 O O . VAL A 1 81 ? -2.227 7.705 -6.568 1.00 91.38 81 VAL A O 1
ATOM 609 N N . LEU A 1 82 ? -1.432 6.617 -8.363 1.00 90.38 82 LEU A N 1
ATOM 610 C CA . LEU A 1 82 ? -2.339 5.470 -8.236 1.00 90.38 82 LEU A CA 1
ATOM 611 C C . LEU A 1 82 ? -2.102 4.694 -6.931 1.00 90.38 82 LEU A C 1
ATOM 613 O O . LEU A 1 82 ? -3.065 4.326 -6.259 1.00 90.38 82 LEU A O 1
ATOM 617 N N . GLY A 1 83 ? -0.842 4.493 -6.531 1.00 89.12 83 GLY A N 1
ATOM 618 C CA . GLY A 1 83 ? -0.494 3.841 -5.264 1.00 89.12 83 GLY A CA 1
ATOM 619 C C . GLY A 1 83 ? -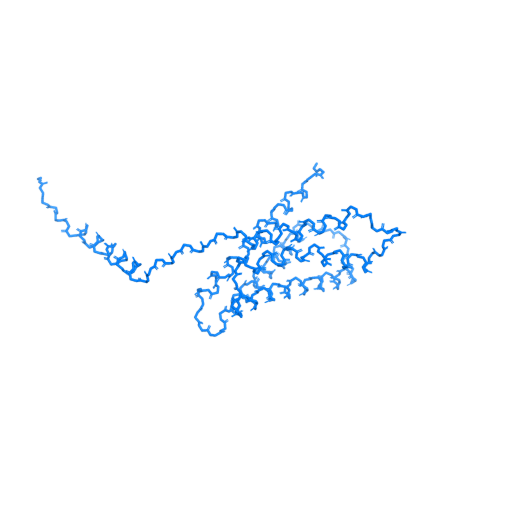0.953 4.635 -4.036 1.00 89.12 83 GLY A C 1
ATOM 620 O O . GLY A 1 83 ? -1.640 4.096 -3.166 1.00 89.12 83 GLY A O 1
ATOM 621 N N . ALA A 1 84 ? -0.636 5.932 -3.986 1.00 90.12 84 ALA A N 1
ATOM 622 C CA . ALA A 1 84 ? -1.058 6.819 -2.901 1.00 90.12 84 ALA A CA 1
ATOM 623 C C . ALA A 1 84 ? -2.587 6.990 -2.852 1.00 90.12 84 ALA A C 1
ATOM 625 O O . ALA A 1 84 ? -3.178 6.985 -1.771 1.00 90.12 84 ALA A O 1
ATOM 626 N N . GLY A 1 85 ? -3.237 7.081 -4.016 1.00 91.50 85 GLY A N 1
ATOM 627 C CA . GLY A 1 85 ? -4.693 7.108 -4.140 1.00 91.50 85 GLY A CA 1
ATOM 628 C C . GLY A 1 85 ? -5.340 5.827 -3.612 1.00 91.50 85 GLY A C 1
ATOM 629 O O . GLY A 1 85 ? -6.295 5.897 -2.842 1.00 91.50 85 GLY A O 1
ATOM 630 N N . GLY A 1 86 ? -4.775 4.659 -3.928 1.00 88.25 86 GLY A N 1
ATOM 631 C CA . GLY A 1 86 ? -5.222 3.378 -3.377 1.00 88.25 86 GLY A CA 1
ATOM 632 C C . GLY A 1 86 ? -5.122 3.325 -1.848 1.00 88.25 86 GLY A C 1
ATOM 633 O O . GLY A 1 86 ? -6.090 2.958 -1.180 1.00 88.25 86 GLY A O 1
ATOM 634 N N . ALA A 1 87 ? -3.994 3.760 -1.280 1.00 89.25 87 ALA A N 1
ATOM 635 C CA . ALA A 1 87 ? -3.809 3.859 0.171 1.00 89.25 87 ALA A CA 1
ATOM 636 C C . ALA A 1 87 ? -4.836 4.803 0.829 1.00 89.25 87 ALA A C 1
ATOM 638 O O . ALA A 1 87 ? -5.427 4.466 1.860 1.00 89.25 87 ALA A O 1
ATOM 639 N N . LEU A 1 88 ? -5.116 5.950 0.201 1.00 90.12 88 LEU A N 1
ATOM 640 C CA . LEU A 1 88 ? -6.164 6.871 0.644 1.00 90.12 88 LEU A CA 1
ATOM 641 C C . LEU A 1 88 ? -7.548 6.205 0.624 1.00 90.12 88 LEU A C 1
ATOM 643 O O . LEU A 1 88 ? -8.293 6.328 1.597 1.00 90.12 88 LEU A O 1
ATOM 647 N N . CYS A 1 89 ? -7.888 5.455 -0.428 1.00 90.81 89 CYS A N 1
ATOM 648 C CA . CYS A 1 89 ? -9.149 4.713 -0.503 1.00 90.81 89 CYS A CA 1
ATOM 649 C C . CYS A 1 89 ? -9.288 3.683 0.628 1.00 90.81 89 CYS A C 1
ATOM 651 O O . CYS A 1 89 ? -10.359 3.595 1.226 1.00 90.81 89 CYS A O 1
ATOM 653 N N . VAL A 1 90 ? -8.221 2.953 0.976 1.00 89.00 90 VAL A N 1
ATOM 654 C CA . VAL A 1 90 ? -8.226 2.013 2.117 1.00 89.00 90 VAL A CA 1
ATOM 655 C C . VAL A 1 90 ? -8.514 2.749 3.426 1.00 89.00 90 VAL A C 1
ATOM 657 O O . VAL A 1 90 ? -9.379 2.344 4.203 1.00 89.00 90 VAL A O 1
ATOM 660 N N . ILE A 1 91 ? -7.824 3.862 3.660 1.00 89.50 91 ILE A N 1
ATOM 661 C CA . ILE A 1 91 ? -7.991 4.684 4.862 1.00 89.50 91 ILE A CA 1
ATOM 662 C C . ILE A 1 91 ? -9.411 5.238 4.972 1.00 89.50 91 ILE A C 1
ATOM 664 O O . ILE A 1 91 ? -9.996 5.220 6.059 1.00 89.50 91 ILE A O 1
ATOM 668 N N . LEU A 1 92 ? -9.976 5.712 3.860 1.00 88.12 92 LEU A N 1
ATOM 669 C CA . LEU A 1 92 ? -11.352 6.195 3.806 1.00 88.12 92 LEU A CA 1
ATOM 670 C C . LEU A 1 92 ? -12.353 5.055 4.017 1.00 88.12 92 LEU A C 1
ATOM 672 O O . LEU A 1 92 ? -13.314 5.243 4.757 1.00 88.12 92 LEU A O 1
ATOM 676 N N . ALA A 1 93 ? -12.114 3.863 3.469 1.00 88.19 93 ALA A N 1
ATOM 677 C CA . ALA A 1 93 ? -12.963 2.699 3.721 1.00 88.19 93 ALA A CA 1
ATOM 678 C C . ALA A 1 93 ? -13.027 2.357 5.221 1.00 88.19 93 ALA A C 1
ATOM 680 O O . ALA A 1 93 ? -14.110 2.112 5.750 1.00 88.19 93 ALA A O 1
ATOM 681 N N . LEU A 1 94 ? -11.895 2.423 5.931 1.00 87.12 94 LEU A N 1
ATOM 682 C CA . LEU A 1 94 ? -11.857 2.269 7.392 1.00 87.12 94 LEU A CA 1
ATOM 683 C C . LEU A 1 94 ? -12.572 3.426 8.115 1.00 87.12 94 LEU A C 1
ATOM 685 O O . LEU A 1 94 ? -13.298 3.197 9.083 1.00 87.12 94 LEU A O 1
ATOM 689 N N . ARG A 1 95 ? -12.440 4.664 7.614 1.00 85.56 95 ARG A N 1
ATOM 690 C CA . ARG A 1 95 ? -13.142 5.843 8.155 1.00 85.56 95 ARG A CA 1
ATOM 691 C C . ARG A 1 95 ? -14.662 5.669 8.127 1.00 85.56 95 ARG A C 1
ATOM 693 O O . ARG A 1 95 ? -15.318 6.040 9.097 1.00 85.56 95 ARG A O 1
ATOM 700 N N . TYR A 1 96 ? -15.199 5.111 7.042 1.00 87.00 96 TYR A N 1
ATOM 701 C CA . TYR A 1 96 ? -16.632 4.867 6.844 1.00 87.00 96 TYR A CA 1
ATOM 702 C C . TYR A 1 96 ? -17.132 3.554 7.481 1.00 87.00 96 TYR A C 1
ATOM 704 O O . TYR A 1 96 ? -18.216 3.083 7.150 1.00 87.00 96 TYR A O 1
ATOM 712 N N . GLY A 1 97 ? -16.377 2.967 8.419 1.00 82.00 97 GLY A N 1
ATOM 713 C CA . GLY A 1 97 ? -16.815 1.808 9.208 1.00 82.00 97 GLY A CA 1
ATOM 714 C C . GLY A 1 97 ? -16.358 0.449 8.675 1.00 82.00 97 GLY A C 1
ATOM 715 O O . GLY A 1 97 ? -16.755 -0.587 9.212 1.00 82.00 97 GLY A O 1
ATOM 716 N N . GLY A 1 98 ? -15.502 0.424 7.651 1.00 84.19 98 GLY A N 1
ATOM 717 C CA . GLY A 1 98 ? -14.824 -0.792 7.223 1.00 84.19 98 GLY A CA 1
ATOM 718 C C . GLY A 1 98 ? -13.936 -1.348 8.339 1.00 84.19 98 GLY A C 1
ATOM 719 O O . GLY A 1 98 ? -13.204 -0.611 8.995 1.00 84.19 98 GLY A O 1
ATOM 720 N N . LYS A 1 99 ? -13.980 -2.666 8.549 1.00 84.44 99 LYS A N 1
ATOM 721 C CA . LYS A 1 99 ? -13.070 -3.356 9.477 1.00 84.44 99 LYS A CA 1
ATOM 722 C C . LYS A 1 99 ? -11.903 -3.951 8.687 1.00 84.44 99 LYS A C 1
ATOM 724 O O . LYS A 1 99 ? -12.153 -4.466 7.591 1.00 84.44 99 LYS A O 1
ATOM 729 N N . PRO A 1 100 ? -10.672 -3.982 9.228 1.00 82.94 100 PRO A N 1
ATOM 730 C CA . PRO A 1 100 ? -9.522 -4.602 8.562 1.00 82.94 100 PRO A CA 1
ATOM 731 C C . PRO A 1 100 ? -9.795 -6.031 8.082 1.00 82.94 100 PRO A C 1
ATOM 733 O O . PRO A 1 100 ? -9.416 -6.381 6.969 1.00 82.94 100 PRO A O 1
ATOM 736 N N . ALA A 1 101 ? -10.560 -6.803 8.864 1.00 83.12 101 ALA A N 1
ATOM 737 C CA . ALA A 1 101 ? -10.976 -8.167 8.534 1.00 83.12 101 ALA A CA 1
ATOM 738 C C . ALA A 1 101 ? -11.809 -8.298 7.240 1.00 83.12 101 ALA A C 1
ATOM 740 O O . ALA A 1 101 ? -11.909 -9.393 6.700 1.00 83.12 101 ALA A O 1
ATOM 741 N N . TYR A 1 102 ? -12.410 -7.211 6.744 1.00 83.31 102 TYR A N 1
ATOM 742 C CA . TYR A 1 102 ? -13.132 -7.184 5.466 1.00 83.31 102 TYR A CA 1
ATOM 743 C C . TYR A 1 102 ? -12.383 -6.385 4.402 1.00 83.31 102 TYR A C 1
ATOM 745 O O . TYR A 1 102 ? -12.239 -6.846 3.273 1.00 83.31 102 TYR A O 1
ATOM 753 N N . VAL A 1 103 ? -11.891 -5.196 4.761 1.00 85.50 103 VAL A N 1
ATOM 754 C CA . VAL A 1 103 ? -11.243 -4.283 3.812 1.00 85.50 103 VAL A CA 1
ATOM 755 C C . VAL A 1 103 ? -9.964 -4.901 3.253 1.00 85.50 103 VAL A C 1
ATOM 757 O O . VAL A 1 103 ? -9.762 -4.857 2.043 1.00 85.50 103 VAL A O 1
ATOM 760 N N . ALA A 1 104 ? -9.130 -5.523 4.096 1.00 84.31 104 ALA A N 1
ATOM 761 C CA . ALA A 1 104 ? -7.863 -6.079 3.630 1.00 84.31 104 ALA A CA 1
ATOM 762 C C . ALA A 1 104 ? -8.072 -7.243 2.641 1.00 84.31 104 ALA A C 1
ATOM 764 O O . ALA A 1 104 ? -7.565 -7.139 1.522 1.00 84.31 104 ALA A O 1
ATOM 765 N N . PRO A 1 105 ? -8.861 -8.298 2.946 1.00 82.31 105 PRO A N 1
ATOM 766 C CA . PRO A 1 105 ? -9.062 -9.384 1.989 1.00 82.31 105 PRO A CA 1
ATOM 767 C C . PRO A 1 105 ? -9.743 -8.932 0.693 1.00 82.31 105 PRO A C 1
ATOM 769 O O . PRO A 1 105 ? -9.366 -9.409 -0.371 1.00 82.31 105 PRO A O 1
ATOM 772 N N . LEU A 1 106 ? -10.695 -7.991 0.746 1.00 84.81 106 LEU A N 1
ATOM 773 C CA . LEU A 1 106 ? -11.360 -7.481 -0.462 1.00 84.81 106 LEU A CA 1
ATOM 774 C C . LEU A 1 106 ? -10.384 -6.752 -1.394 1.00 84.81 106 LEU A C 1
ATOM 776 O O . LEU A 1 106 ? -10.386 -6.998 -2.600 1.00 84.81 106 LEU A O 1
ATOM 780 N N . VAL A 1 107 ? -9.523 -5.891 -0.846 1.00 86.44 107 VAL A N 1
ATOM 781 C CA . VAL A 1 107 ? -8.528 -5.151 -1.636 1.00 86.44 107 VAL A CA 1
ATOM 782 C C . VAL A 1 107 ? -7.478 -6.100 -2.208 1.00 86.44 107 VAL A C 1
ATOM 784 O O . VAL A 1 107 ? -7.199 -6.054 -3.406 1.00 86.44 107 VAL A O 1
ATOM 787 N N . PHE A 1 108 ? -6.929 -7.000 -1.388 1.00 80.69 108 PHE A N 1
ATOM 788 C CA . PHE A 1 108 ? -5.873 -7.914 -1.834 1.00 80.69 108 PHE A CA 1
ATOM 789 C C . PHE A 1 108 ? -6.375 -9.026 -2.762 1.00 80.69 108 PHE A C 1
ATOM 791 O O . PHE A 1 108 ? -5.600 -9.510 -3.582 1.00 80.69 108 PHE A O 1
ATOM 798 N N . ALA A 1 109 ? -7.658 -9.387 -2.710 1.00 82.38 109 ALA A N 1
ATOM 799 C CA . ALA A 1 109 ? -8.271 -10.286 -3.687 1.00 82.38 109 ALA A CA 1
ATOM 800 C C . ALA A 1 109 ? -8.610 -9.586 -5.010 1.00 82.38 109 ALA A C 1
ATOM 802 O O . ALA A 1 109 ? -8.493 -10.186 -6.077 1.00 82.38 109 ALA A O 1
ATOM 803 N N . GLY A 1 110 ? -9.013 -8.312 -4.953 1.00 81.31 110 GLY A N 1
ATOM 804 C CA . GLY A 1 110 ? -9.307 -7.509 -6.141 1.00 81.31 110 GLY A CA 1
ATOM 805 C C . GLY A 1 110 ? -8.057 -7.026 -6.884 1.00 81.31 110 GLY A C 1
ATOM 806 O O . GLY A 1 110 ? -8.098 -6.840 -8.100 1.00 81.31 110 GLY A O 1
ATOM 807 N N . ALA A 1 111 ? -6.931 -6.851 -6.188 1.00 86.06 111 ALA A N 1
ATOM 808 C CA . ALA A 1 111 ? -5.701 -6.331 -6.783 1.00 86.06 111 ALA A CA 1
ATOM 809 C C . ALA A 1 111 ? -5.162 -7.190 -7.951 1.00 86.06 111 ALA A C 1
ATOM 811 O O . ALA A 1 111 ? -4.875 -6.614 -9.004 1.00 86.06 111 ALA A O 1
ATOM 812 N N . PRO A 1 112 ? -5.086 -8.536 -7.858 1.00 82.31 112 PRO A N 1
ATOM 813 C CA . PRO A 1 112 ? -4.718 -9.379 -8.995 1.00 82.31 112 PRO A CA 1
ATOM 814 C C . PRO A 1 112 ? -5.654 -9.217 -10.197 1.00 82.31 112 PRO A C 1
ATOM 816 O O . PRO A 1 112 ? -5.177 -9.136 -11.325 1.00 82.31 112 PRO A O 1
ATOM 819 N N . LEU A 1 113 ? -6.971 -9.106 -9.973 1.00 82.44 113 LEU A N 1
ATOM 820 C CA . LEU A 1 113 ? -7.947 -8.903 -11.050 1.00 82.44 113 LEU A CA 1
ATOM 821 C C . LEU A 1 113 ? -7.657 -7.610 -11.820 1.00 82.44 113 LEU A C 1
ATOM 823 O O . LEU A 1 113 ? -7.571 -7.618 -13.047 1.00 82.44 113 LEU A O 1
ATOM 827 N N . MET A 1 114 ? -7.466 -6.506 -11.098 1.00 84.19 114 MET A N 1
ATOM 828 C CA . MET A 1 114 ? -7.178 -5.214 -11.721 1.00 84.19 114 MET A CA 1
ATOM 829 C C . MET A 1 114 ? -5.799 -5.172 -12.371 1.00 84.19 114 MET A C 1
ATOM 831 O O . MET A 1 114 ? -5.655 -4.593 -13.445 1.00 84.19 114 MET A O 1
ATOM 835 N N . SER A 1 115 ? -4.797 -5.825 -11.779 1.00 84.50 115 SER A N 1
ATOM 836 C CA . SER A 1 115 ? -3.469 -5.949 -12.386 1.00 84.50 115 SER A CA 1
ATOM 837 C C . SER A 1 115 ? -3.551 -6.594 -13.768 1.00 84.50 115 SER A C 1
ATOM 839 O O . SER A 1 115 ? -2.895 -6.140 -14.702 1.00 84.50 115 SER A O 1
ATOM 841 N N . VAL A 1 116 ? -4.417 -7.592 -13.921 1.00 83.44 116 VAL A N 1
ATOM 842 C CA . VAL A 1 116 ? -4.622 -8.313 -15.178 1.00 83.44 116 VAL A CA 1
ATOM 843 C C . VAL A 1 116 ? -5.358 -7.453 -16.192 1.00 83.44 116 VAL A C 1
ATOM 845 O O . VAL A 1 116 ? -4.918 -7.371 -17.333 1.00 83.44 116 VAL A O 1
ATOM 848 N N . VAL A 1 117 ? -6.434 -6.773 -15.785 1.00 85.75 117 VAL A N 1
ATOM 849 C CA . VAL A 1 117 ? -7.162 -5.838 -16.660 1.00 85.75 117 VAL A CA 1
ATOM 850 C C . VAL A 1 117 ? -6.219 -4.756 -17.188 1.00 85.75 117 VAL A C 1
ATOM 852 O O . VAL A 1 117 ? -6.147 -4.535 -18.396 1.00 85.75 117 VAL A O 1
ATOM 855 N N . VAL A 1 118 ? -5.442 -4.126 -16.305 1.00 85.69 118 VAL A N 1
ATOM 856 C CA . VAL A 1 118 ? -4.476 -3.088 -16.688 1.00 85.69 118 VAL A CA 1
ATOM 857 C C . VAL A 1 118 ? -3.374 -3.667 -17.576 1.00 85.69 118 VAL A C 1
ATOM 859 O O . VAL A 1 118 ? -3.036 -3.059 -18.589 1.00 85.69 118 VAL A O 1
ATOM 862 N N . ALA A 1 119 ? -2.852 -4.856 -17.264 1.00 84.75 119 ALA A N 1
ATOM 863 C CA . ALA A 1 119 ? -1.856 -5.521 -18.100 1.00 84.75 119 ALA A CA 1
ATOM 864 C C . ALA A 1 119 ? -2.396 -5.837 -19.502 1.00 84.75 119 ALA A C 1
ATOM 866 O O . ALA A 1 119 ? -1.690 -5.608 -20.477 1.00 84.75 119 ALA A O 1
ATOM 867 N N . MET A 1 120 ? -3.647 -6.291 -19.625 1.00 83.25 120 MET A N 1
ATOM 868 C CA . MET A 1 120 ? -4.287 -6.551 -20.920 1.00 83.25 120 MET A CA 1
ATOM 869 C C . MET A 1 120 ? -4.518 -5.273 -21.733 1.00 83.25 120 MET A C 1
ATOM 871 O O . MET A 1 120 ? -4.442 -5.319 -22.956 1.00 83.25 120 MET A O 1
ATOM 875 N N . ILE A 1 121 ? -4.783 -4.139 -21.077 1.00 85.50 121 ILE A N 1
ATOM 876 C CA . ILE A 1 121 ? -4.936 -2.839 -21.748 1.00 85.50 121 ILE A CA 1
ATOM 877 C C . ILE A 1 121 ? -3.578 -2.309 -22.224 1.00 85.50 121 ILE A C 1
ATOM 879 O O . ILE A 1 121 ? -3.458 -1.845 -23.355 1.00 85.50 121 ILE A O 1
ATOM 883 N N . LEU A 1 122 ? -2.554 -2.366 -21.367 1.00 84.50 122 LEU A N 1
ATOM 884 C CA . LEU A 1 122 ? -1.229 -1.812 -21.665 1.00 84.50 122 LEU A CA 1
ATOM 885 C C . LEU A 1 122 ? -0.414 -2.702 -22.611 1.00 84.50 122 LEU A C 1
ATOM 887 O O . LEU A 1 122 ? 0.353 -2.198 -23.430 1.00 84.50 122 LEU A O 1
ATOM 891 N N . HIS A 1 123 ? -0.580 -4.017 -22.499 1.00 82.56 123 HIS A N 1
ATOM 892 C CA . HIS A 1 123 ? 0.127 -5.030 -23.273 1.00 82.56 123 HIS A CA 1
ATOM 893 C C . HIS A 1 123 ? -0.882 -6.067 -23.794 1.00 82.56 123 HIS A C 1
ATOM 895 O O . HI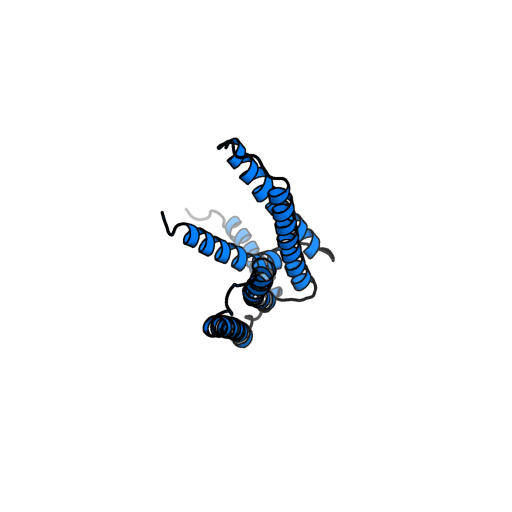S A 1 123 ? -0.972 -7.169 -23.243 1.00 82.56 123 HIS A O 1
ATOM 901 N N . PRO A 1 124 ? -1.660 -5.725 -24.843 1.00 78.06 124 PRO A N 1
ATOM 902 C CA . PRO A 1 124 ? -2.673 -6.619 -25.386 1.00 78.06 124 PRO A CA 1
ATOM 903 C C . PRO A 1 124 ? -2.032 -7.943 -25.817 1.00 78.06 124 PRO A C 1
ATOM 905 O O . PRO A 1 124 ? -1.053 -7.946 -26.575 1.00 78.06 124 PRO A O 1
ATOM 908 N N . PRO A 1 125 ? -2.532 -9.081 -25.309 1.00 73.38 125 PRO A N 1
ATOM 909 C CA . PRO A 1 125 ? -1.877 -10.354 -25.517 1.00 73.38 125 PRO A CA 1
ATOM 910 C C . PRO A 1 125 ? -2.056 -10.800 -26.969 1.00 73.38 125 PRO A C 1
ATOM 912 O O . PRO A 1 125 ? -3.146 -10.745 -27.533 1.00 73.38 125 PRO A O 1
ATOM 915 N N . HIS A 1 126 ? -0.971 -11.284 -27.571 1.00 67.06 126 HIS A N 1
ATOM 916 C CA . HIS A 1 126 ? -0.966 -11.758 -28.959 1.00 67.06 126 HIS A CA 1
ATOM 917 C C . HIS A 1 126 ? -1.821 -13.026 -29.163 1.00 67.06 126 HIS A C 1
ATOM 919 O O . HIS A 1 126 ? -2.184 -13.373 -30.280 1.00 67.06 126 HIS A O 1
ATOM 925 N N . SER A 1 127 ? -2.139 -13.729 -28.072 1.00 73.69 127 SER A N 1
ATOM 926 C CA . SER A 1 127 ? -3.027 -14.890 -28.033 1.00 73.69 127 SER A CA 1
ATOM 927 C C . SER A 1 127 ? -3.907 -14.816 -26.790 1.00 73.69 127 SER A C 1
ATOM 929 O O . SER A 1 127 ? -3.510 -14.243 -25.776 1.00 73.69 127 SER A O 1
ATOM 931 N N . TRP A 1 128 ? -5.111 -15.379 -26.861 1.00 69.56 128 TRP A N 1
ATOM 932 C CA . TRP A 1 128 ? -6.044 -15.364 -25.736 1.00 69.56 128 TRP A CA 1
ATOM 933 C C . TRP A 1 128 ? -5.426 -15.983 -24.468 1.00 69.56 128 TRP A C 1
ATOM 935 O O . TRP A 1 128 ? -4.758 -17.020 -24.566 1.00 69.56 128 TRP A O 1
ATOM 945 N N . PRO A 1 129 ? -5.654 -15.396 -23.272 1.00 75.69 129 PRO A N 1
ATOM 946 C CA . PRO A 1 129 ? -5.199 -15.994 -22.023 1.00 75.69 129 PRO A CA 1
ATOM 947 C C . PRO A 1 129 ? -5.736 -17.422 -21.883 1.00 75.69 129 PRO A C 1
ATOM 949 O O . PRO A 1 129 ? -6.912 -17.686 -22.139 1.00 75.69 129 PRO A O 1
ATOM 952 N N . ARG A 1 130 ? -4.871 -18.361 -21.479 1.00 81.31 130 ARG A N 1
ATOM 953 C CA . ARG A 1 130 ? -5.258 -19.772 -21.327 1.00 81.31 130 ARG A CA 1
ATOM 954 C C . ARG A 1 130 ? -6.406 -19.903 -20.312 1.00 81.31 130 ARG A C 1
ATOM 956 O O . ARG A 1 130 ? -6.339 -19.250 -19.275 1.00 81.31 130 ARG A O 1
ATOM 963 N N . PRO A 1 131 ? -7.385 -20.804 -20.508 1.00 81.00 131 PRO A N 1
ATOM 964 C CA . PRO A 1 131 ? -8.512 -20.978 -19.580 1.00 81.00 131 PRO A CA 1
ATOM 965 C C . PRO A 1 131 ? -8.108 -21.178 -18.106 1.00 81.00 131 PRO A C 1
ATOM 967 O O . PRO A 1 131 ? -8.766 -20.674 -17.199 1.00 81.00 131 PRO A O 1
ATOM 970 N N . TRP A 1 132 ? -6.971 -21.839 -17.861 1.00 85.25 132 TRP A N 1
ATOM 971 C CA . TRP A 1 132 ? -6.389 -22.054 -16.528 1.00 85.25 132 TRP A CA 1
ATOM 972 C C . TRP A 1 132 ? -6.082 -20.769 -15.754 1.00 85.25 132 TRP A C 1
ATOM 974 O O . TRP A 1 132 ? -6.137 -20.754 -14.527 1.00 85.25 132 TRP A O 1
ATOM 984 N N . PHE A 1 133 ? -5.772 -19.686 -16.461 1.00 80.00 133 PHE A N 1
ATOM 985 C CA . PHE A 1 133 ? -5.516 -18.389 -15.855 1.00 80.00 133 PHE A CA 1
ATOM 986 C C . PHE A 1 133 ? -6.788 -17.827 -15.194 1.00 80.00 133 PHE A C 1
ATOM 988 O O . PHE A 1 133 ? -6.758 -17.403 -14.038 1.00 80.00 133 PHE A O 1
ATOM 995 N N . PHE A 1 134 ? -7.928 -17.914 -15.886 1.00 80.31 134 PHE A N 1
ATOM 996 C CA . PHE A 1 134 ? -9.222 -17.503 -15.338 1.00 80.31 134 PHE A CA 1
ATOM 997 C C . PHE A 1 134 ? -9.661 -18.402 -14.181 1.00 80.31 134 PHE A C 1
ATOM 999 O O . PHE A 1 134 ? -10.210 -17.908 -13.200 1.00 80.31 134 PHE A O 1
ATOM 1006 N N . LEU A 1 135 ? -9.357 -19.702 -14.246 1.00 85.38 135 LEU A N 1
ATOM 1007 C CA . LEU A 1 135 ? -9.594 -20.608 -13.123 1.00 85.38 135 LEU A CA 1
ATOM 1008 C C . LEU A 1 135 ? -8.801 -20.185 -11.876 1.00 85.38 135 LEU A C 1
ATOM 1010 O O . LEU A 1 135 ? -9.357 -20.174 -10.781 1.00 85.38 135 LEU A O 1
ATOM 1014 N N . GLY A 1 136 ? -7.535 -19.785 -12.034 1.00 81.69 136 GLY A N 1
ATOM 1015 C CA . GLY A 1 136 ? -6.715 -19.262 -10.936 1.00 81.69 136 GLY A CA 1
ATOM 1016 C C . GLY A 1 136 ? -7.301 -17.995 -10.308 1.00 81.69 136 GLY A C 1
ATOM 1017 O O . GLY A 1 136 ? -7.339 -17.869 -9.086 1.00 81.69 136 GLY A O 1
ATOM 1018 N N . LEU A 1 137 ? -7.831 -17.090 -11.131 1.00 80.38 137 LEU A N 1
ATOM 1019 C CA . LEU A 1 137 ? -8.525 -15.887 -10.671 1.00 80.38 137 LEU A CA 1
ATOM 1020 C C . LEU A 1 137 ? -9.809 -16.218 -9.889 1.00 80.38 137 LEU A C 1
ATOM 1022 O O . LEU A 1 137 ? -10.048 -15.642 -8.827 1.00 80.38 137 LEU A O 1
ATOM 1026 N N . VAL A 1 138 ? -10.609 -17.175 -10.372 1.00 82.69 138 VAL A N 1
ATOM 1027 C CA . VAL A 1 138 ? -11.809 -17.657 -9.666 1.00 82.69 138 VAL A CA 1
ATOM 1028 C C . VAL A 1 138 ? -11.436 -18.322 -8.341 1.00 82.69 138 VAL A C 1
ATOM 1030 O O . VAL A 1 138 ? -12.075 -18.055 -7.328 1.00 82.69 138 VAL A O 1
ATOM 1033 N N . LEU A 1 139 ? -10.379 -19.136 -8.314 1.00 83.94 139 LEU A N 1
ATOM 1034 C CA . LEU A 1 139 ? -9.857 -19.756 -7.092 1.00 83.94 139 LEU A CA 1
ATOM 1035 C C . LEU A 1 139 ? -9.360 -18.717 -6.082 1.00 83.94 139 LEU A C 1
ATOM 1037 O O . LEU A 1 139 ? -9.639 -18.851 -4.894 1.00 83.94 139 LEU A O 1
ATOM 1041 N N . ALA A 1 140 ? -8.676 -17.665 -6.534 1.00 79.81 140 ALA A N 1
ATOM 1042 C CA . ALA A 1 140 ? -8.247 -16.568 -5.670 1.00 79.81 140 ALA A CA 1
ATOM 1043 C C . ALA A 1 140 ? -9.450 -15.823 -5.066 1.00 79.81 140 ALA A C 1
ATOM 1045 O O . ALA A 1 140 ? -9.486 -15.578 -3.858 1.00 79.81 140 ALA A O 1
ATOM 1046 N N . ALA A 1 141 ? -10.469 -15.532 -5.881 1.00 78.25 141 ALA A N 1
ATOM 1047 C CA . ALA A 1 141 ? -11.714 -14.929 -5.413 1.00 78.25 141 ALA A CA 1
ATOM 1048 C C . ALA A 1 141 ? -12.457 -15.842 -4.421 1.00 78.25 141 ALA A C 1
ATOM 1050 O O . ALA A 1 141 ? -12.931 -15.375 -3.385 1.00 78.25 141 ALA A O 1
ATOM 1051 N N . ALA A 1 142 ? -12.508 -17.148 -4.689 1.00 81.62 142 ALA A N 1
ATOM 1052 C CA . ALA A 1 142 ? -13.101 -18.137 -3.794 1.00 81.62 142 ALA A CA 1
ATOM 1053 C C . ALA A 1 142 ? -12.335 -18.245 -2.465 1.00 81.62 142 ALA A C 1
ATOM 1055 O O . ALA A 1 142 ? -12.955 -18.291 -1.405 1.00 81.62 142 ALA A O 1
ATOM 1056 N N . GLY A 1 143 ? -10.999 -18.215 -2.498 1.00 78.44 143 GLY A N 1
ATOM 1057 C CA . GLY A 1 143 ? -10.159 -18.190 -1.300 1.00 78.44 143 GLY A CA 1
ATOM 1058 C C . GLY A 1 143 ? -10.411 -16.947 -0.446 1.00 78.44 143 GLY A C 1
ATOM 1059 O O . GLY A 1 143 ? -10.590 -17.053 0.767 1.00 78.44 143 GLY A O 1
ATOM 1060 N N . ALA A 1 144 ? -10.530 -15.777 -1.076 1.00 77.19 144 ALA A N 1
ATOM 1061 C CA . ALA A 1 144 ? -10.914 -14.551 -0.385 1.00 77.19 144 ALA A CA 1
ATOM 1062 C C . ALA A 1 144 ? -12.319 -14.648 0.230 1.00 77.19 144 ALA A C 1
ATOM 1064 O O . ALA A 1 144 ? -12.511 -14.287 1.392 1.00 77.19 144 ALA A O 1
ATOM 1065 N N . ALA A 1 145 ? -13.291 -15.191 -0.509 1.00 77.38 145 ALA A N 1
ATOM 1066 C CA . ALA A 1 145 ? -14.643 -15.417 -0.004 1.00 77.38 145 ALA A CA 1
ATOM 1067 C C . ALA A 1 145 ? -14.651 -16.368 1.204 1.00 77.38 145 ALA A C 1
ATOM 1069 O O . ALA A 1 145 ? -15.375 -16.126 2.170 1.00 77.38 145 ALA A O 1
ATOM 1070 N N . LEU A 1 146 ? -13.809 -17.403 1.191 1.00 79.69 146 LEU A N 1
ATOM 1071 C CA . LEU A 1 146 ? -13.660 -18.343 2.299 1.00 79.69 146 LEU A CA 1
ATOM 1072 C C . LEU A 1 146 ? -13.111 -17.653 3.555 1.00 79.69 146 LEU A C 1
ATOM 1074 O O . LEU A 1 146 ? -13.685 -17.809 4.632 1.00 79.69 146 LEU A O 1
ATOM 1078 N N . ILE A 1 147 ? -12.068 -16.829 3.411 1.00 78.00 147 ILE A N 1
ATOM 1079 C CA . ILE A 1 147 ? -11.491 -16.036 4.512 1.00 78.00 147 ILE A CA 1
ATOM 1080 C C . ILE A 1 147 ? -12.554 -15.123 5.132 1.00 78.00 147 ILE A C 1
ATOM 1082 O O . ILE A 1 147 ? -12.698 -15.066 6.352 1.00 78.00 147 ILE A O 1
ATOM 1086 N N . LEU A 1 148 ? -13.342 -14.442 4.298 1.00 77.06 148 LEU A N 1
ATOM 1087 C CA . LEU A 1 148 ? -14.410 -13.557 4.764 1.00 77.06 148 LEU A CA 1
ATOM 1088 C C . LEU A 1 148 ? -15.558 -14.324 5.436 1.00 77.06 148 LEU A C 1
ATOM 1090 O O . LEU A 1 148 ? -16.165 -13.816 6.383 1.00 77.06 148 LEU A O 1
ATOM 1094 N N . ARG A 1 149 ? -15.859 -15.540 4.962 1.00 76.69 149 ARG A N 1
ATOM 1095 C CA . ARG A 1 149 ? -16.959 -16.378 5.457 1.00 76.69 149 ARG A CA 1
ATOM 1096 C C . ARG A 1 149 ? -16.643 -17.090 6.771 1.00 76.69 149 ARG A C 1
ATOM 1098 O O . ARG A 1 149 ? -17.564 -17.263 7.574 1.00 76.69 149 ARG A O 1
ATOM 1105 N N . PHE A 1 150 ? -15.391 -17.503 6.967 1.00 79.19 150 PHE A N 1
ATOM 1106 C CA . PHE A 1 150 ? -14.917 -18.296 8.111 1.00 79.19 150 PHE A CA 1
ATOM 1107 C C . PHE A 1 150 ? -14.008 -17.513 9.065 1.00 79.19 150 PHE A C 1
ATOM 1109 O O . PHE A 1 150 ? -13.296 -18.105 9.874 1.00 79.19 150 PHE A O 1
ATOM 1116 N N . LYS A 1 151 ? -14.025 -16.180 8.997 1.00 67.88 151 LYS A N 1
ATOM 1117 C CA . LYS A 1 151 ? -13.288 -15.348 9.947 1.00 67.88 151 LYS A CA 1
ATOM 1118 C C . LYS A 1 151 ? -13.699 -15.673 11.400 1.00 67.88 151 LYS A C 1
ATOM 1120 O O . LYS A 1 151 ? -14.899 -15.816 11.666 1.00 67.88 151 LYS A O 1
ATOM 1125 N N . PRO A 1 152 ? -12.745 -15.755 12.343 1.00 67.38 152 PRO A N 1
ATOM 1126 C CA . PRO A 1 152 ? -13.062 -15.874 13.761 1.00 67.38 152 PRO A CA 1
ATOM 1127 C C . PRO A 1 152 ? -13.945 -14.700 14.204 1.00 67.38 152 PRO A C 1
ATOM 1129 O O . PRO A 1 152 ? -13.739 -13.568 13.759 1.00 67.38 152 PRO A O 1
ATOM 1132 N N . GLN A 1 153 ? -14.951 -14.960 15.042 1.00 56.94 153 GLN A N 1
ATOM 1133 C CA . GLN A 1 153 ? -15.680 -13.872 15.691 1.00 56.94 153 GLN A CA 1
ATOM 1134 C C . GLN A 1 153 ? -14.751 -13.187 16.693 1.00 56.94 153 GLN A C 1
ATOM 1136 O O . GLN A 1 153 ? -13.990 -13.863 17.385 1.00 56.94 153 GLN A O 1
ATOM 1141 N N . ASP A 1 154 ? -14.794 -11.854 16.730 1.00 57.56 154 ASP A N 1
ATOM 1142 C CA . ASP A 1 154 ? -13.996 -11.062 17.661 1.00 57.56 154 ASP A CA 1
ATOM 1143 C C . ASP A 1 154 ? -14.263 -11.567 19.090 1.00 57.56 154 ASP A C 1
ATOM 1145 O O . ASP A 1 154 ? -15.421 -11.663 19.510 1.00 57.56 154 ASP A O 1
ATOM 1149 N N . ALA A 1 155 ? -13.206 -11.908 19.836 1.00 49.78 155 ALA A N 1
ATOM 1150 C CA . ALA A 1 155 ? -13.339 -12.151 21.268 1.00 49.78 155 ALA A CA 1
ATOM 1151 C C . ALA A 1 155 ? -13.963 -10.895 21.910 1.00 49.78 155 ALA A C 1
ATOM 1153 O O . ALA A 1 155 ? -13.605 -9.782 21.503 1.00 49.78 155 ALA A O 1
ATOM 1154 N N . PRO A 1 156 ? -14.891 -11.031 22.878 1.00 41.97 156 PRO A N 1
ATOM 1155 C CA . PRO A 1 156 ? -15.486 -9.884 23.548 1.00 41.97 156 PRO A CA 1
ATOM 1156 C C . PRO A 1 156 ? -14.378 -8.950 24.032 1.00 41.97 156 PRO A C 1
ATOM 1158 O O . PRO A 1 156 ? -13.513 -9.357 24.808 1.00 41.97 156 PRO A O 1
ATOM 1161 N N . LYS A 1 157 ? -14.379 -7.707 23.537 1.00 42.59 157 LYS A N 1
ATOM 1162 C CA . LYS A 1 157 ? -13.460 -6.672 24.010 1.00 42.59 157 LYS A CA 1
ATOM 1163 C C . LYS A 1 157 ? -13.615 -6.602 25.535 1.00 42.59 157 LYS A C 1
ATOM 1165 O O . LYS A 1 157 ? -14.753 -6.414 25.977 1.00 42.59 157 LYS A O 1
ATOM 1170 N N . PRO A 1 158 ? -12.542 -6.760 26.336 1.00 44.31 158 PRO A N 1
ATOM 1171 C CA . PRO A 1 158 ? -12.640 -6.586 27.777 1.00 44.31 158 PRO A CA 1
ATOM 1172 C C . PRO A 1 158 ? -13.299 -5.236 28.050 1.00 44.31 158 PRO A C 1
ATOM 1174 O O . PRO A 1 158 ? -12.907 -4.224 27.460 1.00 44.31 158 PRO A O 1
ATOM 1177 N N . ALA A 1 159 ? -14.361 -5.245 28.859 1.00 40.88 159 ALA A N 1
ATOM 1178 C CA . ALA A 1 159 ? -15.100 -4.036 29.186 1.00 40.88 159 ALA A CA 1
ATOM 1179 C C . ALA A 1 159 ? -14.119 -2.975 29.722 1.00 40.88 159 ALA A C 1
ATOM 1181 O O . ALA A 1 159 ? -13.187 -3.345 30.434 1.00 40.88 159 ALA A O 1
ATOM 1182 N N . PRO A 1 160 ? -14.313 -1.678 29.424 1.00 51.09 160 PRO A N 1
ATOM 1183 C CA . PRO A 1 160 ? -13.444 -0.600 29.908 1.00 51.09 160 PRO A CA 1
ATOM 1184 C C . PRO A 1 160 ? -13.152 -0.677 31.417 1.00 51.09 160 PRO A C 1
ATOM 1186 O O . PRO A 1 160 ? -12.021 -0.453 31.831 1.00 51.09 160 PRO A O 1
ATOM 1189 N N . ALA A 1 161 ? -14.125 -1.146 32.207 1.00 49.59 161 ALA A N 1
ATOM 1190 C CA . ALA A 1 161 ? -13.979 -1.398 33.639 1.00 49.59 161 ALA A CA 1
ATOM 1191 C C . ALA A 1 161 ? -12.886 -2.430 33.992 1.00 49.59 161 ALA A C 1
ATOM 1193 O O . ALA A 1 161 ? -12.220 -2.295 35.007 1.00 49.59 161 ALA A O 1
ATOM 1194 N N . ALA A 1 162 ? -12.652 -3.452 33.165 1.00 51.81 162 ALA A N 1
ATOM 1195 C CA . ALA A 1 162 ? -11.603 -4.446 33.408 1.00 51.81 162 ALA A CA 1
ATOM 1196 C C . ALA A 1 162 ? -10.188 -3.884 33.176 1.00 51.81 162 ALA A C 1
ATOM 1198 O O . ALA A 1 162 ? -9.232 -4.381 33.763 1.00 51.81 162 ALA A O 1
ATOM 1199 N N . VAL A 1 163 ? -10.057 -2.852 32.335 1.00 51.88 163 VAL A N 1
ATOM 1200 C CA . VAL A 1 163 ? -8.780 -2.173 32.061 1.00 51.88 163 VAL A CA 1
ATOM 1201 C C . VAL A 1 163 ? -8.503 -1.101 33.117 1.00 51.88 163 VAL A C 1
ATOM 1203 O O . VAL A 1 163 ? -7.362 -0.958 33.544 1.00 51.88 163 VAL A O 1
ATOM 1206 N N . GLU A 1 164 ? -9.544 -0.413 33.590 1.00 56.66 164 GLU A N 1
ATOM 1207 C CA . GLU A 1 164 ? -9.471 0.550 34.697 1.00 56.66 164 GLU A CA 1
ATOM 1208 C C . GLU A 1 164 ? -9.126 -0.145 36.021 1.00 56.66 164 GLU A C 1
ATOM 1210 O O . GLU A 1 164 ? -8.136 0.213 36.648 1.00 56.66 164 GLU A O 1
ATOM 1215 N N . ASN A 1 165 ? -9.805 -1.250 36.354 1.00 59.75 165 ASN A N 1
ATOM 1216 C CA . ASN A 1 165 ? -9.495 -2.052 37.544 1.00 59.75 165 ASN A CA 1
ATOM 1217 C C . ASN A 1 165 ? -8.082 -2.663 37.504 1.00 59.75 165 ASN A C 1
ATOM 1219 O O . ASN A 1 165 ? -7.437 -2.811 38.539 1.00 59.75 165 ASN A O 1
ATOM 1223 N N . ALA A 1 166 ? -7.580 -3.034 36.321 1.00 57.72 166 ALA A N 1
ATOM 1224 C CA . ALA A 1 166 ? -6.220 -3.551 36.179 1.00 57.72 166 ALA A CA 1
ATOM 1225 C C . ALA A 1 166 ? -5.165 -2.442 36.322 1.00 57.72 166 ALA A C 1
ATOM 1227 O O . ALA A 1 166 ? -4.117 -2.680 36.918 1.00 57.72 166 ALA A O 1
ATOM 1228 N N . ALA A 1 167 ? -5.440 -1.237 35.813 1.00 61.12 167 ALA A N 1
ATOM 1229 C CA . ALA A 1 167 ? -4.568 -0.078 35.982 1.00 61.12 167 ALA A CA 1
ATOM 1230 C C . ALA A 1 167 ? -4.525 0.389 37.447 1.00 61.12 167 ALA A C 1
ATOM 1232 O O . ALA A 1 167 ? -3.443 0.635 37.971 1.00 61.12 167 ALA A O 1
ATOM 1233 N N . GLU A 1 168 ? -5.674 0.414 38.125 1.00 61.91 168 GLU A N 1
ATOM 1234 C CA . GLU A 1 168 ? -5.795 0.764 39.545 1.00 61.91 168 GLU A CA 1
ATOM 1235 C C . GLU A 1 168 ? -5.126 -0.287 40.450 1.00 61.91 168 GLU A C 1
ATOM 1237 O O . GLU A 1 168 ? -4.457 0.047 41.424 1.00 61.91 168 GLU A O 1
ATOM 1242 N N . MET A 1 169 ? -5.215 -1.577 40.100 1.00 61.88 169 MET A N 1
ATOM 1243 C CA . MET A 1 169 ? -4.520 -2.647 40.826 1.00 61.88 169 MET A CA 1
ATOM 1244 C C . MET A 1 169 ? -2.993 -2.565 40.674 1.00 61.88 169 MET A C 1
ATOM 1246 O O . MET A 1 169 ? -2.269 -2.824 41.634 1.00 61.88 169 MET A O 1
ATOM 1250 N N . VAL A 1 170 ? -2.486 -2.196 39.494 1.00 64.00 170 VAL A N 1
ATOM 1251 C CA . VAL A 1 170 ? -1.042 -2.015 39.258 1.00 64.00 170 VAL A CA 1
ATOM 1252 C C . VAL A 1 170 ? -0.511 -0.761 39.959 1.00 64.00 170 VAL A C 1
ATOM 1254 O O . VAL A 1 170 ? 0.600 -0.796 40.490 1.00 64.00 170 VAL A O 1
ATOM 1257 N N . ASP A 1 171 ? -1.300 0.311 40.024 1.00 68.38 171 ASP A N 1
ATOM 1258 C CA . ASP A 1 171 ? -0.949 1.530 40.761 1.00 68.38 171 ASP A CA 1
ATOM 1259 C C . ASP A 1 171 ? -0.908 1.280 42.282 1.00 68.38 171 ASP A C 1
ATOM 1261 O O . ASP A 1 171 ? 0.072 1.614 42.951 1.00 68.38 171 ASP A O 1
ATOM 1265 N N . ASN A 1 172 ? -1.891 0.543 42.813 1.00 64.19 172 ASN A N 1
ATOM 1266 C CA . ASN A 1 172 ? -1.924 0.129 44.220 1.00 64.19 172 ASN A CA 1
ATOM 1267 C C . ASN A 1 172 ? -0.770 -0.821 44.594 1.00 64.19 172 ASN A C 1
ATOM 1269 O O . ASN A 1 172 ? -0.180 -0.679 45.665 1.00 64.19 172 ASN A O 1
ATOM 1273 N N . LEU A 1 173 ? -0.379 -1.743 43.706 1.00 62.75 173 LEU A N 1
ATOM 1274 C CA . LEU A 1 173 ? 0.808 -2.589 43.901 1.00 62.75 173 LEU A CA 1
ATOM 1275 C C . LEU A 1 173 ? 2.113 -1.776 43.846 1.00 62.75 173 LEU A C 1
ATOM 1277 O O . LEU A 1 173 ? 3.070 -2.089 44.553 1.00 62.75 173 LEU A O 1
ATOM 1281 N N . GLY A 1 174 ? 2.164 -0.722 43.030 1.00 57.12 174 GLY A N 1
ATOM 1282 C CA . GLY A 1 174 ? 3.297 0.202 42.967 1.00 57.12 174 GLY A CA 1
ATOM 1283 C C . GLY A 1 174 ? 3.445 1.078 44.216 1.00 57.12 174 GLY A C 1
ATOM 1284 O O . GLY A 1 174 ? 4.570 1.456 44.556 1.00 57.12 174 GLY A O 1
ATOM 1285 N N . HIS A 1 175 ? 2.341 1.376 44.905 1.00 58.31 175 HIS A N 1
ATOM 1286 C CA . HIS A 1 175 ? 2.324 2.093 46.181 1.00 58.31 175 HIS A CA 1
ATOM 1287 C C . HIS A 1 175 ? 2.688 1.186 47.371 1.00 58.31 175 HIS A C 1
ATOM 1289 O O . HIS A 1 175 ? 3.551 1.559 48.165 1.00 58.31 175 HIS A O 1
ATOM 1295 N N . ASP A 1 176 ? 2.154 -0.037 47.439 1.00 57.28 176 ASP A N 1
ATOM 1296 C CA . ASP A 1 176 ? 2.425 -0.994 48.530 1.00 57.28 176 ASP A CA 1
ATOM 1297 C C . ASP A 1 176 ? 3.902 -1.454 48.567 1.00 57.28 176 ASP A C 1
ATOM 1299 O O . ASP A 1 176 ? 4.517 -1.601 49.624 1.00 57.28 176 ASP A O 1
ATOM 1303 N N . GLN A 1 177 ? 4.550 -1.573 47.401 1.00 56.91 177 GLN A N 1
ATOM 1304 C CA . GLN A 1 177 ? 5.984 -1.894 47.315 1.00 56.91 177 GLN A CA 1
ATOM 1305 C C . GLN A 1 177 ? 6.907 -0.735 47.740 1.00 56.91 177 GLN A C 1
ATOM 1307 O O . GLN A 1 177 ? 8.074 -0.975 48.056 1.00 56.91 177 GLN A O 1
ATOM 1312 N N . ARG A 1 178 ? 6.422 0.516 47.755 1.00 56.22 178 ARG A N 1
ATOM 1313 C CA . ARG A 1 178 ? 7.186 1.676 48.257 1.00 56.22 178 ARG A CA 1
ATOM 1314 C C . ARG A 1 178 ? 6.998 1.905 49.753 1.00 56.22 178 ARG A C 1
ATOM 1316 O O . ARG A 1 178 ? 7.840 2.563 50.360 1.00 56.22 178 ARG A O 1
ATOM 1323 N N . GLU A 1 179 ? 5.931 1.363 50.334 1.00 52.56 179 GLU A N 1
ATOM 1324 C CA . GLU A 1 179 ? 5.620 1.499 51.758 1.00 52.56 179 GLU A CA 1
ATOM 1325 C C . GLU A 1 179 ? 6.081 0.317 52.613 1.00 52.56 179 GLU A C 1
ATOM 1327 O O . GLU A 1 179 ? 5.985 0.416 53.833 1.00 52.56 179 GLU A O 1
ATOM 1332 N N . SER A 1 180 ? 6.643 -0.755 52.031 1.00 50.34 180 SER A N 1
ATOM 1333 C CA . SER A 1 180 ? 7.243 -1.850 52.806 1.00 50.34 180 SER A CA 1
ATOM 1334 C C . SER A 1 180 ? 8.389 -1.312 53.681 1.00 50.34 180 SER A C 1
ATOM 1336 O O . SER A 1 180 ? 9.493 -1.074 53.177 1.00 50.34 180 SER A O 1
ATOM 1338 N N . PRO A 1 181 ? 8.183 -1.118 55.000 1.00 48.91 181 PRO A N 1
ATOM 1339 C CA . PRO A 1 181 ? 9.193 -0.535 55.856 1.00 48.91 181 PRO A CA 1
ATOM 1340 C C . PRO A 1 181 ? 10.283 -1.579 56.041 1.00 48.91 181 PRO A C 1
ATOM 1342 O O . PRO A 1 181 ? 10.000 -2.736 56.358 1.00 48.91 181 PRO A O 1
ATOM 1345 N N . ALA A 1 182 ? 11.533 -1.151 55.908 1.00 58.59 182 ALA A N 1
ATOM 1346 C CA . ALA A 1 182 ? 12.699 -1.853 56.414 1.00 58.59 182 ALA A CA 1
ATOM 1347 C C . ALA A 1 182 ? 12.552 -2.120 57.931 1.00 58.59 182 ALA A C 1
ATOM 1349 O O . ALA A 1 182 ? 13.067 -1.390 58.774 1.00 58.59 182 ALA A O 1
ATOM 1350 N N . ARG A 1 183 ? 11.806 -3.166 58.293 1.00 57.38 183 ARG A N 1
ATOM 1351 C CA . ARG A 1 183 ? 11.737 -3.747 59.634 1.00 57.38 183 ARG A CA 1
ATOM 1352 C C . ARG A 1 183 ? 11.874 -5.256 59.523 1.00 57.38 183 ARG A C 1
ATOM 1354 O O . ARG A 1 183 ? 10.876 -5.960 59.390 1.00 57.38 183 ARG A O 1
ATOM 1361 N N . ARG A 1 184 ? 13.114 -5.723 59.648 1.00 51.66 184 ARG A N 1
ATOM 1362 C CA . ARG A 1 184 ? 13.558 -6.854 60.487 1.00 51.66 184 ARG A CA 1
ATOM 1363 C C . ARG A 1 184 ? 14.997 -7.193 60.105 1.00 51.66 184 ARG A C 1
ATOM 1365 O O . ARG A 1 184 ? 15.252 -7.537 58.955 1.00 51.66 184 ARG A O 1
ATOM 1372 N N . GLY A 1 185 ? 15.890 -7.110 61.085 1.00 45.50 185 GLY A N 1
ATOM 1373 C CA . GLY A 1 185 ? 17.311 -7.420 60.972 1.00 45.50 185 GLY A CA 1
ATOM 1374 C C . GLY A 1 185 ? 18.111 -6.497 61.858 1.00 45.50 185 GLY A C 1
ATOM 1375 O O . GLY A 1 185 ? 18.771 -5.613 61.281 1.00 45.50 185 GLY A O 1
#